Protein AF-A0A915N134-F1 (afdb_monomer_lite)

pLDDT: mean 78.85, std 20.65, range [25.58, 97.94]

Organism: Meloidogyne javanica (NCBI:txid6303)

Foldseek 3Di:
DPDPVVCVVVLLLQVVLLVVVVPPDDDDDDDDDDDDDDPPQDDDDDDPDPCACDVVVLLHFPDDQVVLLVQQLVQCVVQADPQLSVLSGLAQDLVVLVVSVVVCVVTPNDQQRVLSSLCSLQVQPQLLVSCVVVCLQPVVLVLHSVLSCSRRVPVNVCRGDDPSNVSSSSNVSSSSSSSSSPDDQWDQGLDDDLLLFALCNVVSVTDGCSSVSSSVSQVVLCVQVVDGQADDPDSVSSSVSRNCCVVVPTDDDVVRDPPCSRPND

Radius of gyration: 22.97 Å; chains: 1; bounding box: 64×31×63 Å

Secondary structure (DSSP, 8-state):
---TTSSHHHHHHHHHHHHHTTS----------------TTSPPP-S----TTSGGGTT--SS-HHHHHHHHHHHHHHHS-GGGGGG-S----HHHHHHHHHHHHTSS--HHHHHHHHHHHHTT---HHHHHHTTTT-GGGSSGGGGGGGG-TTTTT-----TGGGGGGGGHHHHHHHHHHT--S-B----S-GGG--HHHHTTS-B-THHHHHHHHHHHHHHHHSS-SS--SSHHHHHHHHHTHHHH-----TTTS-GGGG---

Structure (mmCIF, N/CA/C/O backbone):
data_AF-A0A915N134-F1
#
_entry.id   AF-A0A915N134-F1
#
loop_
_atom_site.group_PDB
_atom_site.id
_atom_site.type_symbol
_atom_site.label_atom_id
_atom_site.label_alt_id
_atom_site.label_comp_id
_atom_site.label_asym_id
_atom_site.label_entity_id
_atom_site.label_seq_id
_atom_site.pdbx_PDB_ins_code
_atom_site.Cartn_x
_atom_site.Cartn_y
_atom_site.Cartn_z
_atom_site.occupancy
_atom_site.B_iso_or_equiv
_atom_site.auth_seq_id
_atom_site.auth_comp_id
_atom_site.auth_asym_id
_atom_site.auth_atom_id
_atom_site.pdbx_PDB_model_num
ATOM 1 N N . MET A 1 1 ? -42.109 3.839 1.211 1.00 31.83 1 MET A N 1
ATOM 2 C CA . MET A 1 1 ? -41.781 2.445 1.575 1.00 31.83 1 MET A CA 1
ATOM 3 C C . MET A 1 1 ? -40.519 2.050 0.824 1.00 31.83 1 MET A C 1
ATOM 5 O O . MET A 1 1 ? -40.608 1.601 -0.307 1.00 31.83 1 MET A O 1
ATOM 9 N N . PHE A 1 2 ? -39.348 2.312 1.405 1.00 25.58 2 PHE A N 1
ATOM 10 C CA . PHE A 1 2 ? -38.096 1.733 0.918 1.00 25.58 2 PHE A CA 1
ATOM 11 C C . PHE A 1 2 ? -37.904 0.394 1.636 1.00 25.58 2 PHE A C 1
ATOM 13 O O . PHE A 1 2 ? -38.061 0.312 2.852 1.00 25.58 2 PHE A O 1
ATOM 20 N N . ASN A 1 3 ? -37.673 -0.653 0.849 1.00 27.19 3 ASN A N 1
ATOM 21 C CA . ASN A 1 3 ? -37.666 -2.054 1.254 1.00 27.19 3 ASN A CA 1
ATOM 22 C C . ASN A 1 3 ? -36.728 -2.345 2.437 1.00 27.19 3 ASN A C 1
ATOM 24 O O . ASN A 1 3 ? -35.509 -2.270 2.321 1.00 27.19 3 ASN A O 1
ATOM 28 N N . THR A 1 4 ? -37.316 -2.812 3.537 1.00 36.91 4 THR A N 1
ATOM 29 C CA . THR A 1 4 ? -36.675 -3.290 4.777 1.00 36.91 4 THR A CA 1
ATOM 30 C C . THR A 1 4 ? -35.937 -4.635 4.607 1.00 36.91 4 THR A C 1
ATOM 32 O O . THR A 1 4 ? -35.447 -5.210 5.572 1.00 36.91 4 THR A O 1
ATOM 35 N N . ILE A 1 5 ? -35.844 -5.158 3.382 1.00 33.31 5 ILE A N 1
ATOM 36 C CA . ILE A 1 5 ? -35.381 -6.527 3.098 1.00 33.31 5 ILE A CA 1
ATOM 37 C C . ILE A 1 5 ? -33.849 -6.606 2.931 1.00 33.31 5 ILE A C 1
ATOM 39 O O . ILE A 1 5 ? -33.272 -7.673 3.104 1.00 33.31 5 ILE A O 1
ATOM 43 N N . ILE A 1 6 ? -33.157 -5.483 2.692 1.00 35.38 6 ILE A N 1
ATOM 44 C CA . ILE A 1 6 ? -31.694 -5.469 2.461 1.00 35.38 6 ILE A CA 1
ATOM 45 C C . ILE A 1 6 ? -30.884 -5.245 3.762 1.00 35.38 6 ILE A C 1
ATOM 47 O O . ILE A 1 6 ? -29.697 -5.546 3.815 1.00 35.38 6 ILE A O 1
ATOM 51 N N . LEU A 1 7 ? -31.518 -4.797 4.855 1.00 38.41 7 LEU A N 1
ATOM 52 C CA . LEU A 1 7 ? -30.844 -4.511 6.137 1.00 38.41 7 LEU A CA 1
ATOM 53 C C . LEU A 1 7 ? -30.683 -5.730 7.062 1.00 38.41 7 LEU A C 1
ATOM 55 O O . LEU A 1 7 ? -29.772 -5.759 7.884 1.00 38.41 7 LEU A O 1
ATOM 59 N N . LEU A 1 8 ? -31.525 -6.755 6.921 1.00 34.16 8 LEU A N 1
ATOM 60 C CA . LEU A 1 8 ? -31.463 -7.981 7.729 1.00 34.16 8 LEU A CA 1
ATOM 61 C C . LEU A 1 8 ? -30.141 -8.772 7.597 1.00 34.16 8 LEU A C 1
ATOM 63 O O . LEU A 1 8 ? -29.626 -9.197 8.630 1.00 34.16 8 LEU A O 1
ATOM 67 N N . PRO A 1 9 ? -29.534 -8.942 6.403 1.00 35.84 9 PRO A N 1
ATOM 68 C CA . PRO A 1 9 ? -28.234 -9.612 6.304 1.00 35.84 9 PRO A CA 1
ATOM 69 C C . PRO A 1 9 ? -27.056 -8.761 6.814 1.00 35.84 9 PRO A C 1
ATOM 71 O O . PRO A 1 9 ? -26.042 -9.329 7.205 1.00 35.84 9 PRO A O 1
ATOM 74 N N . LEU A 1 10 ? -27.181 -7.428 6.867 1.00 39.75 10 LEU A N 1
ATOM 75 C CA . LEU A 1 10 ? -26.127 -6.529 7.366 1.00 39.75 10 LEU A CA 1
ATOM 76 C C . LEU A 1 10 ? -26.107 -6.442 8.901 1.00 39.75 10 LEU A C 1
ATOM 78 O O . LEU A 1 10 ? -25.040 -6.351 9.500 1.00 39.75 10 LEU A O 1
ATOM 82 N N . ILE A 1 11 ? -27.272 -6.552 9.548 1.00 43.91 11 ILE A N 1
ATOM 83 C CA . ILE A 1 11 ? -27.388 -6.599 11.017 1.00 43.91 11 ILE A CA 1
ATOM 84 C C . ILE A 1 11 ? -26.813 -7.914 11.577 1.00 43.91 11 ILE A C 1
ATOM 86 O O . ILE A 1 11 ? -26.199 -7.904 12.642 1.00 43.91 11 ILE A O 1
ATOM 90 N N . ASN A 1 12 ? -26.927 -9.028 10.842 1.00 38.75 12 ASN A N 1
ATOM 91 C CA . ASN A 1 12 ? -26.313 -10.307 11.228 1.00 38.75 12 ASN A CA 1
ATOM 92 C C . ASN A 1 12 ? -24.773 -10.259 11.268 1.00 38.75 12 ASN A C 1
ATOM 94 O O . ASN A 1 12 ? -24.164 -11.062 11.967 1.00 38.75 12 ASN A O 1
ATOM 98 N N . PHE A 1 13 ? -24.137 -9.315 10.566 1.00 42.88 13 PHE A N 1
ATOM 99 C CA . PHE A 1 13 ? -22.677 -9.169 10.533 1.00 42.88 13 PHE A CA 1
ATOM 100 C C . PHE A 1 13 ? -22.113 -8.396 11.743 1.00 42.88 13 PHE A C 1
ATOM 102 O O . PHE A 1 13 ? -20.929 -8.509 12.052 1.00 42.88 13 PHE A O 1
ATOM 109 N N . PHE A 1 14 ? -22.961 -7.638 12.451 1.00 45.03 14 PHE A N 1
ATOM 110 C CA . PHE A 1 14 ? -22.559 -6.693 13.499 1.00 45.03 14 PHE A CA 1
ATOM 111 C C . PHE A 1 14 ? -22.018 -7.357 14.779 1.00 45.03 14 PHE A C 1
ATOM 113 O O . PHE A 1 14 ? -21.094 -6.837 15.394 1.00 45.03 14 PHE A O 1
ATOM 120 N N . VAL A 1 15 ? -22.561 -8.510 15.178 1.00 46.84 15 VAL A N 1
ATOM 121 C CA . VAL A 1 15 ? -22.233 -9.150 16.472 1.00 46.84 15 VAL A CA 1
ATOM 122 C C . VAL A 1 15 ? -21.198 -10.273 16.330 1.00 46.84 15 VAL A C 1
ATOM 124 O O . VAL A 1 15 ? -20.468 -10.571 17.277 1.00 46.84 15 VAL A O 1
ATOM 127 N N . ILE A 1 16 ? -21.079 -10.862 15.134 1.00 43.78 16 ILE A N 1
ATOM 128 C CA . ILE A 1 16 ? -20.129 -11.949 14.862 1.00 43.78 16 ILE A CA 1
ATOM 129 C C . ILE A 1 16 ? -18.691 -11.455 15.066 1.00 43.78 16 ILE A C 1
ATOM 131 O O . ILE A 1 16 ? -17.922 -12.111 15.759 1.00 43.78 16 ILE A O 1
ATOM 135 N N . PHE A 1 17 ? -18.332 -10.268 14.566 1.00 41.12 17 PHE A N 1
ATOM 136 C CA . PHE A 1 17 ? -16.950 -9.777 14.643 1.00 41.12 17 PHE A CA 1
ATOM 137 C C . PHE A 1 17 ? -16.553 -9.191 15.999 1.00 41.12 17 PHE A C 1
ATOM 139 O O . PHE A 1 17 ? -15.406 -9.364 16.408 1.00 41.12 17 PHE A O 1
ATOM 146 N N . THR A 1 18 ? -17.488 -8.595 16.751 1.00 41.91 18 THR A N 1
ATOM 147 C CA . THR A 1 18 ? -17.193 -8.187 18.133 1.00 41.91 18 THR A CA 1
ATOM 148 C C . THR A 1 18 ? -16.889 -9.389 19.021 1.00 41.91 18 THR A C 1
ATOM 150 O O . THR A 1 18 ? -16.143 -9.240 19.974 1.00 41.91 18 THR A O 1
ATOM 153 N N . HIS A 1 19 ? -17.411 -10.584 18.713 1.00 40.41 19 HIS A N 1
ATOM 154 C CA . HIS A 1 19 ? -17.034 -11.819 19.408 1.00 40.41 19 HIS A CA 1
ATOM 155 C C . HIS A 1 19 ? -15.834 -12.549 18.776 1.00 40.41 19 HIS A C 1
ATOM 157 O O . HIS A 1 19 ? -15.079 -13.181 19.513 1.00 40.41 19 HIS A O 1
ATOM 163 N N . PHE A 1 20 ? -15.615 -12.451 17.459 1.00 36.00 20 PHE A N 1
ATOM 164 C CA . PHE A 1 20 ? -14.523 -13.156 16.771 1.00 36.00 20 PHE A CA 1
ATOM 165 C C . PHE A 1 20 ? -13.135 -12.565 17.074 1.00 36.00 20 PHE A C 1
ATOM 167 O O . PHE A 1 20 ? -12.210 -13.332 17.319 1.00 36.00 20 PHE A O 1
ATOM 174 N N . SER A 1 21 ? -12.989 -11.235 17.195 1.00 32.66 21 SER A N 1
ATOM 175 C CA . SER A 1 21 ? -11.730 -10.617 17.677 1.00 32.66 21 SER A CA 1
ATOM 176 C C . SER A 1 21 ? -11.413 -10.938 19.150 1.00 32.66 21 SER A C 1
ATOM 178 O O . SER A 1 21 ? -10.319 -10.651 19.624 1.00 32.66 21 SER A O 1
ATOM 180 N N . ILE A 1 22 ? -12.357 -11.522 19.898 1.00 42.06 22 ILE A N 1
ATOM 181 C CA . ILE A 1 22 ? -12.215 -11.829 21.331 1.00 42.06 22 ILE A CA 1
ATOM 182 C C . ILE A 1 22 ? -11.795 -13.299 21.571 1.00 42.06 22 ILE A C 1
ATOM 184 O O . ILE A 1 22 ? -11.464 -13.662 22.699 1.00 42.06 22 ILE A O 1
ATOM 188 N N . ALA A 1 23 ? -11.805 -14.159 20.544 1.00 30.31 23 ALA A N 1
ATOM 189 C CA . ALA A 1 23 ? -11.659 -15.611 20.707 1.00 30.31 23 ALA A CA 1
ATOM 190 C C . ALA A 1 23 ? -10.214 -16.158 20.658 1.00 30.31 23 ALA A C 1
ATOM 192 O O . ALA A 1 23 ? -10.015 -17.310 21.031 1.00 30.31 23 ALA A O 1
ATOM 193 N N . GLU A 1 24 ? -9.206 -15.368 20.278 1.00 33.03 24 GLU A N 1
ATOM 194 C CA . GLU A 1 24 ? -7.789 -15.770 20.364 1.00 33.03 24 GLU A CA 1
ATOM 195 C C . GLU A 1 24 ? -7.085 -14.968 21.457 1.00 33.03 24 GLU A C 1
ATOM 197 O O . GLU A 1 24 ? -6.392 -13.981 21.215 1.00 33.03 24 GLU A O 1
ATOM 202 N N . GLN A 1 25 ? -7.318 -15.379 22.701 1.00 35.66 25 GLN A N 1
ATOM 203 C CA . GLN A 1 25 ? -6.700 -14.782 23.874 1.00 35.66 25 GLN A CA 1
ATOM 204 C C . GLN A 1 25 ? -6.066 -15.886 24.720 1.00 35.66 25 GLN A C 1
ATOM 206 O O . GLN A 1 25 ? -6.604 -16.262 25.754 1.00 35.66 25 GLN A O 1
ATOM 211 N N . ASP A 1 26 ? -4.927 -16.400 24.247 1.00 31.81 26 ASP A N 1
ATOM 212 C CA . ASP A 1 26 ? -3.959 -17.070 25.115 1.00 31.81 26 ASP A CA 1
ATOM 213 C C . ASP A 1 26 ? -3.077 -16.007 25.794 1.00 31.81 26 ASP A C 1
ATOM 215 O O . ASP A 1 26 ? -2.638 -15.022 25.192 1.00 31.81 26 ASP A O 1
ATOM 219 N N . ASP A 1 27 ? -2.908 -16.199 27.098 1.00 33.44 27 ASP A N 1
ATOM 220 C CA . ASP A 1 27 ? -2.418 -15.271 28.115 1.00 33.44 27 ASP A CA 1
ATOM 221 C C . ASP A 1 27 ? -1.045 -14.640 27.855 1.00 33.44 27 ASP A C 1
ATOM 223 O O . ASP A 1 27 ? -0.043 -15.349 27.813 1.00 33.44 27 ASP A O 1
ATOM 227 N N . ILE A 1 28 ? -0.961 -13.300 27.895 1.00 32.38 28 ILE A N 1
ATOM 228 C CA . ILE A 1 28 ? 0.232 -12.579 28.381 1.00 32.38 28 ILE A CA 1
ATOM 229 C C . ILE A 1 28 ? -0.208 -11.287 29.100 1.00 32.38 28 ILE A C 1
ATOM 231 O O . ILE A 1 28 ? -0.679 -10.337 28.474 1.00 32.38 28 ILE A O 1
ATOM 235 N N . GLN A 1 29 ? -0.041 -11.237 30.426 1.00 36.34 29 GLN A N 1
ATOM 236 C CA . GLN A 1 29 ? -0.177 -10.013 31.230 1.00 36.34 29 GLN A CA 1
ATOM 237 C C . GLN A 1 29 ? 1.078 -9.130 31.149 1.00 36.34 29 GLN A C 1
ATOM 239 O O . GLN A 1 29 ? 2.190 -9.666 31.153 1.00 36.34 29 GLN A O 1
ATOM 244 N N . PRO A 1 30 ? 0.935 -7.791 31.233 1.00 37.97 30 PRO A N 1
ATOM 245 C CA . PRO A 1 30 ? 2.008 -6.991 31.813 1.00 37.97 30 PRO A CA 1
ATOM 246 C C . PRO A 1 30 ? 1.572 -5.978 32.885 1.00 37.97 30 PRO A C 1
ATOM 248 O O . PRO A 1 30 ? 0.450 -5.485 32.938 1.00 37.97 30 PRO A O 1
ATOM 251 N N . ASN A 1 31 ? 2.559 -5.712 33.742 1.00 31.88 31 ASN A N 1
ATOM 252 C CA . ASN A 1 31 ? 2.557 -4.978 35.002 1.00 31.88 31 ASN A CA 1
ATOM 253 C C . ASN A 1 31 ? 2.196 -3.484 34.923 1.00 31.88 31 ASN A C 1
ATOM 255 O O . ASN A 1 31 ? 2.539 -2.779 33.977 1.00 31.88 31 ASN A O 1
ATOM 259 N N . ASN A 1 32 ? 1.633 -3.006 36.036 1.00 35.72 32 ASN A N 1
ATOM 260 C CA . ASN A 1 32 ? 1.320 -1.611 36.347 1.00 35.72 32 ASN A CA 1
ATOM 261 C C . ASN A 1 32 ? 2.581 -0.743 36.552 1.00 35.72 32 ASN A C 1
ATOM 263 O O . ASN A 1 32 ? 3.449 -1.078 37.359 1.00 35.72 32 ASN A O 1
ATOM 267 N N . GLY A 1 33 ? 2.629 0.424 35.900 1.00 32.94 33 GLY A N 1
ATOM 268 C CA . GLY A 1 33 ? 3.590 1.507 36.152 1.00 32.94 33 GLY A CA 1
ATOM 269 C C . GLY A 1 33 ? 3.006 2.870 35.735 1.00 32.94 33 GLY A C 1
ATOM 270 O O . GLY A 1 33 ? 2.186 2.907 34.818 1.00 32.94 33 GLY A O 1
ATOM 271 N N . PRO A 1 34 ? 3.351 3.985 36.412 1.00 33.22 34 PRO A N 1
ATOM 272 C CA . PRO A 1 34 ? 2.538 5.200 36.405 1.00 33.22 34 PRO A CA 1
ATOM 273 C C . PRO A 1 34 ? 2.700 6.042 35.132 1.00 33.22 34 PRO A C 1
ATOM 275 O O . PRO A 1 34 ? 3.797 6.249 34.614 1.00 33.22 34 PRO A O 1
ATOM 278 N N . SER A 1 35 ? 1.567 6.564 34.669 1.00 39.16 35 SER A N 1
ATOM 279 C CA . SER A 1 35 ? 1.368 7.376 33.470 1.00 39.16 35 SER A CA 1
ATOM 280 C C . SER A 1 35 ? 1.905 8.805 33.621 1.00 39.16 35 SER A C 1
ATOM 282 O O . SER A 1 35 ? 1.430 9.562 34.468 1.00 39.16 35 SER A O 1
ATOM 284 N N . SER A 1 36 ? 2.834 9.208 32.745 1.00 34.44 36 SER A N 1
ATOM 285 C CA . SER A 1 36 ? 3.184 10.619 32.532 1.00 34.44 36 SER A CA 1
ATOM 286 C C . SER A 1 36 ? 2.715 11.084 31.151 1.00 34.44 36 SER A C 1
ATOM 288 O O . SER A 1 36 ? 2.936 10.422 30.139 1.00 34.44 36 SER A O 1
ATOM 290 N N . LEU A 1 37 ? 2.019 12.219 31.147 1.00 47.44 37 LEU A N 1
ATOM 291 C CA . LEU A 1 37 ? 1.280 12.812 30.039 1.00 47.44 37 LEU A CA 1
ATOM 292 C C . LEU A 1 37 ? 2.226 13.477 29.017 1.00 47.44 37 LEU A C 1
ATOM 294 O O . LEU A 1 37 ? 2.410 14.693 29.063 1.00 47.44 37 LEU A O 1
ATOM 298 N N . ARG A 1 38 ? 2.857 12.709 28.115 1.00 40.16 38 ARG A N 1
ATOM 299 C CA . ARG A 1 38 ? 3.546 13.237 26.915 1.00 40.16 38 ARG A CA 1
ATOM 300 C C . ARG A 1 38 ? 3.401 12.273 25.727 1.00 40.16 38 ARG A C 1
ATOM 302 O O . ARG A 1 38 ? 3.705 11.095 25.847 1.00 40.16 38 ARG A O 1
ATOM 309 N N . ASP A 1 39 ? 2.944 12.822 24.599 1.00 40.56 39 ASP A N 1
ATOM 310 C CA . ASP A 1 39 ? 2.830 12.226 23.256 1.00 40.56 39 ASP A CA 1
ATOM 311 C C . ASP A 1 39 ? 1.899 11.010 23.062 1.00 40.56 39 ASP A C 1
ATOM 313 O O . ASP A 1 39 ? 2.322 9.934 22.655 1.00 40.56 39 ASP A O 1
ATOM 317 N N . LEU A 1 40 ? 0.580 11.231 23.151 1.00 49.22 40 LEU A N 1
ATOM 318 C CA . LEU A 1 40 ? -0.460 10.306 22.647 1.00 49.22 40 LEU A CA 1
ATOM 319 C C . LEU A 1 40 ? -0.354 9.984 21.137 1.00 49.22 40 LEU A C 1
ATOM 321 O O . LEU A 1 40 ? -1.022 9.077 20.652 1.00 49.22 40 LEU A O 1
ATOM 325 N N . ARG A 1 41 ? 0.490 10.705 20.382 1.00 50.12 41 ARG A N 1
ATOM 326 C CA . ARG A 1 41 ? 0.790 10.420 18.966 1.00 50.12 41 ARG A CA 1
ATOM 327 C C . ARG A 1 41 ? 1.936 9.429 18.755 1.00 50.12 41 ARG A C 1
ATOM 329 O O . ARG A 1 41 ? 2.160 9.020 17.618 1.00 50.12 41 ARG A O 1
ATOM 336 N N . ARG A 1 42 ? 2.674 9.049 19.800 1.00 50.94 42 ARG A N 1
ATOM 337 C CA . ARG A 1 42 ? 3.777 8.090 19.695 1.00 50.94 42 ARG A CA 1
ATOM 338 C C . ARG A 1 42 ? 3.471 6.892 20.584 1.00 50.94 42 ARG A C 1
ATOM 340 O O . ARG A 1 42 ? 3.305 7.031 21.790 1.00 50.94 42 ARG A O 1
ATOM 347 N N . ALA A 1 43 ? 3.390 5.710 19.977 1.00 44.16 43 ALA A N 1
ATOM 348 C CA . ALA A 1 43 ? 3.301 4.465 20.728 1.00 44.16 43 ALA A CA 1
ATOM 349 C C . ALA A 1 43 ? 4.492 4.377 21.719 1.00 44.16 43 ALA A C 1
ATOM 351 O O . ALA A 1 43 ? 5.635 4.586 21.304 1.00 44.16 43 ALA A O 1
ATOM 352 N N . PRO A 1 44 ? 4.267 4.127 23.024 1.00 48.09 44 PRO A N 1
ATOM 353 C CA . PRO A 1 44 ? 5.335 3.892 23.985 1.00 48.09 44 PRO A CA 1
ATOM 354 C C . PRO A 1 44 ? 5.985 2.523 23.752 1.00 48.09 44 PRO A C 1
ATOM 356 O O . PRO A 1 44 ? 5.353 1.563 23.315 1.00 48.09 44 PRO A O 1
ATOM 359 N N . GLN A 1 45 ? 7.283 2.460 24.044 1.00 61.72 45 GLN A N 1
ATOM 360 C CA . GLN A 1 45 ? 8.185 1.368 23.686 1.00 61.72 45 GLN A CA 1
ATOM 361 C C . GLN A 1 45 ? 8.081 0.156 24.633 1.00 61.72 45 GLN A C 1
ATOM 363 O O . GLN A 1 45 ? 8.455 0.278 25.799 1.00 61.72 45 GLN A O 1
ATOM 368 N N . ARG A 1 46 ? 7.671 -1.015 24.110 1.00 56.38 46 ARG A N 1
ATOM 369 C CA . ARG A 1 46 ? 8.372 -2.331 24.181 1.00 56.38 46 ARG A CA 1
ATOM 370 C C . ARG A 1 46 ? 7.446 -3.514 23.843 1.00 56.38 46 ARG A C 1
ATOM 372 O O . ARG A 1 46 ? 6.773 -4.052 24.708 1.00 56.38 46 ARG A O 1
ATOM 379 N N . THR A 1 47 ? 7.528 -3.961 22.600 1.00 47.38 47 THR A N 1
ATOM 380 C CA . THR A 1 47 ? 8.180 -5.198 22.115 1.00 47.38 47 THR A CA 1
ATOM 381 C C . THR A 1 47 ? 8.829 -4.755 20.804 1.00 47.38 47 THR A C 1
ATOM 383 O O . THR A 1 47 ? 8.239 -3.893 20.158 1.00 47.38 47 THR A O 1
ATOM 386 N N . GLU A 1 48 ? 10.051 -5.180 20.459 1.00 61.22 48 GLU A N 1
ATOM 387 C CA . GLU A 1 48 ? 10.729 -4.680 19.246 1.00 61.22 48 GLU A CA 1
ATOM 388 C C . GLU A 1 48 ? 9.751 -4.668 18.062 1.00 61.22 48 GLU A C 1
ATOM 390 O O . GLU A 1 48 ? 9.254 -5.723 17.669 1.00 61.22 48 GLU A O 1
ATOM 395 N N . GLU A 1 49 ? 9.416 -3.477 17.544 1.00 59.47 49 GLU A N 1
ATOM 396 C CA . GLU A 1 49 ? 8.616 -3.395 16.326 1.00 59.47 49 GLU A CA 1
ATOM 397 C C . GLU A 1 49 ? 9.333 -4.230 15.265 1.00 59.47 49 GLU A C 1
ATOM 399 O O . GLU A 1 49 ? 10.567 -4.166 15.177 1.00 59.47 49 GLU A O 1
ATOM 404 N N . PRO A 1 50 ? 8.606 -5.032 14.471 1.00 63.50 50 PRO A N 1
ATOM 405 C CA . PRO A 1 50 ? 9.245 -5.837 13.452 1.00 63.50 50 PRO A CA 1
ATOM 406 C C . PRO A 1 50 ? 10.012 -4.899 12.509 1.00 63.50 50 PRO A C 1
ATOM 408 O O . PRO A 1 50 ? 9.419 -4.086 11.794 1.00 63.50 50 PRO A O 1
ATOM 411 N N . LYS A 1 51 ? 11.349 -5.007 12.550 1.00 81.38 51 LYS A N 1
ATOM 412 C CA . LYS A 1 51 ? 12.312 -4.178 11.797 1.00 81.38 51 LYS A CA 1
ATOM 413 C C . LYS A 1 51 ? 12.304 -4.487 10.292 1.00 81.38 51 LYS A C 1
ATOM 415 O O . LYS A 1 51 ? 13.090 -3.946 9.528 1.00 81.38 51 LYS A O 1
ATOM 420 N N . CYS A 1 52 ? 11.438 -5.395 9.850 1.00 88.44 52 CYS A N 1
ATOM 421 C CA . CYS A 1 52 ? 11.201 -5.656 8.439 1.00 88.44 52 CYS A CA 1
ATOM 422 C C . CYS A 1 52 ? 10.608 -4.410 7.758 1.00 88.44 52 CYS A C 1
ATOM 424 O O . CYS A 1 52 ? 9.909 -3.594 8.371 1.00 88.44 52 CYS A O 1
ATOM 426 N N . GLY A 1 53 ? 10.899 -4.246 6.471 1.00 89.69 53 GLY A N 1
ATOM 427 C CA . GLY A 1 53 ? 10.464 -3.091 5.693 1.00 89.69 53 GLY A CA 1
ATOM 428 C C . GLY A 1 53 ? 11.123 -1.768 6.097 1.00 89.69 53 GLY A C 1
ATOM 429 O O . GLY A 1 53 ? 10.655 -0.721 5.659 1.00 89.69 53 GLY A O 1
ATOM 430 N N . THR A 1 54 ? 12.186 -1.789 6.912 1.00 91.75 54 THR A N 1
ATOM 431 C CA . THR A 1 54 ? 12.971 -0.600 7.285 1.00 91.75 54 THR A CA 1
ATOM 432 C C . THR A 1 54 ? 14.417 -0.714 6.802 1.00 91.75 54 THR A C 1
ATOM 434 O O . THR A 1 54 ? 14.898 -1.808 6.498 1.00 91.75 54 THR A O 1
ATOM 437 N N . ALA A 1 55 ? 15.128 0.417 6.758 1.00 93.38 55 ALA A N 1
ATOM 438 C CA . ALA A 1 55 ? 16.536 0.471 6.365 1.00 93.38 55 ALA A CA 1
ATOM 439 C C . ALA A 1 55 ? 17.441 -0.443 7.218 1.00 93.38 55 ALA A C 1
ATOM 441 O O . ALA A 1 55 ? 18.386 -1.024 6.686 1.00 93.38 55 ALA A O 1
ATOM 442 N N . ASP A 1 56 ? 17.115 -0.640 8.502 1.00 91.56 56 ASP A N 1
ATOM 443 C CA . ASP A 1 56 ? 17.905 -1.451 9.443 1.00 91.56 56 ASP A CA 1
ATOM 444 C C . ASP A 1 56 ? 18.056 -2.912 8.994 1.00 91.56 56 ASP A C 1
ATOM 446 O O . ASP A 1 56 ? 19.092 -3.530 9.233 1.00 91.56 56 ASP A O 1
ATOM 450 N N . LEU A 1 57 ? 17.035 -3.463 8.328 1.00 91.38 57 LEU A N 1
ATOM 451 C CA . LEU A 1 57 ? 17.057 -4.808 7.742 1.00 91.38 57 LEU A CA 1
ATOM 452 C C . LEU A 1 57 ? 17.053 -4.765 6.213 1.00 91.38 57 LEU A C 1
ATOM 454 O O . LEU A 1 57 ? 16.495 -5.652 5.566 1.00 91.38 57 LEU A O 1
ATOM 458 N N . SER A 1 58 ? 17.631 -3.714 5.625 1.00 93.44 58 SER A N 1
ATOM 459 C CA . SER A 1 58 ? 17.714 -3.549 4.166 1.00 93.44 58 SER A CA 1
ATOM 460 C C . SER A 1 58 ? 16.354 -3.708 3.475 1.00 93.44 58 SER A C 1
ATOM 462 O O . SER A 1 58 ? 16.250 -4.266 2.382 1.00 93.44 58 SER A O 1
ATOM 464 N N . TYR A 1 59 ? 15.294 -3.245 4.139 1.00 95.44 59 TYR A N 1
ATOM 465 C CA . TYR A 1 59 ? 13.908 -3.338 3.695 1.00 95.44 59 TYR A CA 1
ATOM 466 C C . TYR A 1 59 ? 13.405 -4.771 3.474 1.00 95.44 59 TYR A C 1
ATOM 468 O O . TYR A 1 59 ? 12.497 -4.978 2.674 1.00 95.44 59 TYR A O 1
ATOM 476 N N . GLN A 1 60 ? 13.937 -5.775 4.175 1.00 94.44 60 GLN A N 1
ATOM 477 C CA . GLN A 1 60 ? 13.446 -7.152 4.065 1.00 94.44 60 GLN A CA 1
ATOM 478 C C . GLN A 1 60 ? 11.913 -7.213 4.264 1.00 94.44 60 GLN A C 1
ATOM 480 O O . GLN A 1 60 ? 11.432 -6.677 5.265 1.00 94.44 60 GLN A O 1
ATOM 485 N N . PRO A 1 61 ? 11.131 -7.843 3.362 1.00 93.06 61 PRO A N 1
ATOM 486 C CA . PRO A 1 61 ? 9.674 -7.897 3.485 1.00 93.06 61 PRO A CA 1
ATOM 487 C C . PRO A 1 61 ? 9.172 -8.541 4.777 1.00 93.06 61 PRO A C 1
ATOM 489 O O . PRO A 1 61 ? 9.738 -9.521 5.259 1.00 93.06 61 PRO A O 1
ATOM 492 N N . CYS A 1 62 ? 8.078 -7.996 5.316 1.00 87.81 62 CYS A N 1
ATOM 493 C CA . CYS A 1 62 ? 7.453 -8.476 6.552 1.00 87.81 62 CYS A CA 1
ATOM 494 C C . CYS A 1 62 ? 6.539 -9.693 6.364 1.00 87.81 62 CYS A C 1
ATOM 496 O O . CYS A 1 62 ? 6.147 -10.315 7.346 1.00 87.81 62 CYS A O 1
ATOM 498 N N . THR A 1 63 ? 6.158 -10.008 5.126 1.00 90.12 63 THR A N 1
ATOM 499 C CA . THR A 1 63 ? 5.275 -11.130 4.787 1.00 90.12 63 THR A CA 1
ATOM 500 C C . THR A 1 63 ? 5.891 -11.973 3.671 1.00 90.12 63 THR A C 1
ATOM 502 O O . THR A 1 63 ? 6.868 -11.588 3.024 1.00 90.12 63 THR A O 1
ATOM 505 N N . SER A 1 64 ? 5.331 -13.159 3.451 1.00 92.56 64 SER A N 1
ATOM 506 C CA . SER A 1 64 ? 5.746 -14.030 2.357 1.00 92.56 64 SER A CA 1
ATOM 507 C C . SER A 1 64 ? 5.286 -13.484 1.001 1.00 92.56 64 SER A C 1
ATOM 509 O O . SER A 1 64 ? 4.171 -12.974 0.859 1.00 92.56 64 SER A O 1
ATOM 511 N N . LYS A 1 65 ? 6.095 -13.712 -0.044 1.00 94.25 65 LYS A N 1
ATOM 512 C CA . LYS A 1 65 ? 5.741 -13.375 -1.437 1.00 94.25 65 LYS A CA 1
ATOM 513 C C . LYS A 1 65 ? 4.398 -13.993 -1.856 1.00 94.25 65 LYS A C 1
ATOM 515 O O . LYS A 1 65 ? 3.652 -13.373 -2.603 1.00 94.25 65 LYS A O 1
ATOM 520 N N . THR A 1 66 ? 4.054 -15.179 -1.349 1.00 93.62 66 THR A N 1
ATOM 521 C CA . THR A 1 66 ? 2.770 -15.843 -1.628 1.00 93.62 66 THR A CA 1
ATOM 522 C C . THR A 1 66 ? 1.579 -15.045 -1.104 1.00 93.62 66 THR A C 1
ATOM 524 O O . THR A 1 66 ? 0.605 -14.864 -1.833 1.00 93.62 66 THR A O 1
ATOM 527 N N . VAL A 1 67 ? 1.639 -14.566 0.142 1.00 91.44 67 VAL A N 1
ATOM 528 C CA . VAL A 1 67 ? 0.561 -13.754 0.731 1.00 91.44 67 VAL A CA 1
ATOM 529 C C . VAL A 1 67 ? 0.488 -12.397 0.038 1.00 91.44 67 VAL A C 1
ATOM 531 O O . VAL A 1 67 ? -0.588 -11.996 -0.406 1.00 91.44 67 VAL A O 1
ATOM 534 N N . ALA A 1 68 ? 1.632 -11.735 -0.149 1.00 94.00 68 ALA A N 1
ATOM 535 C CA . ALA A 1 68 ? 1.692 -10.443 -0.821 1.00 94.00 68 ALA A CA 1
ATOM 536 C C . ALA A 1 68 ? 1.125 -10.508 -2.252 1.00 94.00 68 ALA A C 1
ATOM 538 O O . ALA A 1 68 ? 0.301 -9.675 -2.625 1.00 94.00 68 ALA A O 1
ATOM 539 N N . ASN A 1 69 ? 1.477 -11.534 -3.033 1.00 95.94 69 ASN A N 1
ATOM 540 C CA . ASN A 1 69 ? 0.951 -11.717 -4.389 1.00 95.94 69 ASN A CA 1
ATOM 541 C C . ASN A 1 69 ? -0.568 -11.930 -4.417 1.00 95.94 69 ASN A C 1
ATOM 543 O O . ASN A 1 69 ? -1.219 -11.446 -5.337 1.00 95.94 69 ASN A O 1
ATOM 547 N N . LYS A 1 70 ? -1.151 -12.616 -3.423 1.00 94.44 70 LYS A N 1
ATOM 548 C CA . LYS A 1 70 ? -2.614 -12.763 -3.333 1.00 94.44 70 LYS A CA 1
ATOM 549 C C . LYS A 1 70 ? -3.297 -11.411 -3.131 1.00 94.44 70 LYS A C 1
ATOM 551 O O . LYS A 1 70 ? -4.266 -11.117 -3.822 1.00 94.44 70 LYS A O 1
ATOM 556 N N . LEU A 1 71 ? -2.771 -10.583 -2.225 1.00 92.00 71 LEU A N 1
ATOM 557 C CA . LEU A 1 71 ? -3.292 -9.233 -1.972 1.00 92.00 71 LEU A CA 1
ATOM 558 C C . LEU A 1 71 ? -3.148 -8.329 -3.202 1.00 92.00 71 LEU A C 1
ATOM 560 O O . LEU A 1 71 ? -4.070 -7.596 -3.561 1.00 92.00 71 LEU A O 1
ATOM 564 N N . PHE A 1 72 ? -1.998 -8.408 -3.871 1.00 96.00 72 PHE A N 1
ATOM 565 C CA . PHE A 1 72 ? -1.739 -7.655 -5.090 1.00 96.00 72 PHE A CA 1
ATOM 566 C C . PHE A 1 72 ? -2.708 -8.065 -6.211 1.00 96.00 72 PHE A C 1
ATOM 568 O O . PHE A 1 72 ? -3.360 -7.203 -6.806 1.00 96.00 72 PHE A O 1
ATOM 575 N N . LEU A 1 73 ? -2.874 -9.368 -6.453 1.00 96.56 73 LEU A N 1
ATOM 576 C CA . LEU A 1 73 ? -3.788 -9.872 -7.475 1.00 96.56 73 LEU A CA 1
ATOM 577 C C . LEU A 1 73 ? -5.245 -9.487 -7.190 1.00 96.56 73 LEU A C 1
ATOM 579 O O . LEU A 1 73 ? -5.912 -9.016 -8.105 1.00 96.56 73 LEU A O 1
ATOM 583 N N . ALA A 1 74 ? -5.709 -9.586 -5.941 1.00 95.38 74 ALA A N 1
ATOM 584 C CA . ALA A 1 74 ? -7.072 -9.196 -5.571 1.00 95.38 74 ALA A CA 1
ATOM 585 C C . ALA A 1 74 ? -7.380 -7.726 -5.923 1.00 95.38 74 ALA A C 1
ATOM 587 O O . ALA A 1 74 ? -8.445 -7.415 -6.451 1.00 95.38 74 ALA A O 1
ATOM 588 N N . CYS A 1 75 ? -6.423 -6.814 -5.708 1.00 95.06 75 CYS A N 1
ATOM 589 C CA . CYS A 1 75 ? -6.559 -5.427 -6.163 1.00 95.06 75 CYS A CA 1
ATOM 590 C C . CYS A 1 75 ? -6.571 -5.328 -7.698 1.00 95.06 75 CYS A C 1
ATOM 592 O O . CYS A 1 75 ? -7.385 -4.610 -8.281 1.00 95.06 75 CYS A O 1
ATOM 594 N N . CYS A 1 76 ? -5.686 -6.060 -8.377 1.00 96.38 76 CYS A N 1
ATOM 595 C CA . CYS A 1 76 ? -5.628 -6.048 -9.835 1.00 96.38 76 CYS A CA 1
ATOM 596 C C . CYS A 1 76 ? -6.902 -6.571 -10.502 1.00 96.38 76 CYS A C 1
ATOM 598 O O . CYS A 1 76 ? -7.308 -6.027 -11.524 1.00 96.38 76 CYS A O 1
ATOM 600 N N . GLU A 1 77 ? -7.555 -7.582 -9.936 1.00 96.44 77 GLU A N 1
ATOM 601 C CA . GLU A 1 77 ? -8.837 -8.091 -10.435 1.00 96.44 77 GLU A CA 1
ATOM 602 C C . GLU A 1 77 ? -9.932 -7.016 -10.418 1.00 96.44 77 GLU A C 1
ATOM 604 O O . GLU A 1 77 ? -10.834 -7.042 -11.256 1.00 96.44 77 GLU A O 1
ATOM 609 N N . GLN A 1 78 ? -9.820 -6.033 -9.521 1.00 93.69 78 GLN A N 1
ATOM 610 C CA . GLN A 1 78 ? -10.767 -4.930 -9.406 1.00 93.69 78 GLN A CA 1
ATOM 611 C C . GLN A 1 78 ? -10.407 -3.717 -10.280 1.00 93.69 78 GLN A C 1
ATOM 613 O O . GLN A 1 78 ? -11.303 -3.078 -10.835 1.00 93.69 78 GLN A O 1
ATOM 618 N N . PHE A 1 79 ? -9.119 -3.375 -10.402 1.00 91.44 79 PHE A N 1
ATOM 619 C CA . PHE A 1 79 ? -8.684 -2.089 -10.976 1.00 91.44 79 PHE A CA 1
ATOM 620 C C . PHE A 1 79 ? -7.806 -2.193 -12.231 1.00 91.44 79 PHE A C 1
ATOM 622 O O . PHE A 1 79 ? -7.504 -1.172 -12.854 1.00 91.44 79 PHE A O 1
ATOM 629 N N . VAL A 1 80 ? -7.377 -3.396 -12.617 1.00 93.31 80 VAL A N 1
ATOM 630 C CA . VAL A 1 80 ? -6.431 -3.624 -13.718 1.00 93.31 80 VAL A CA 1
ATOM 631 C C . VAL A 1 80 ? -7.041 -4.568 -14.754 1.00 93.31 80 VAL A C 1
ATOM 633 O O . VAL A 1 80 ? -7.696 -5.552 -14.425 1.00 93.31 80 VAL A O 1
ATOM 636 N N . ALA A 1 81 ? -6.810 -4.274 -16.037 1.00 92.06 81 ALA A N 1
ATOM 637 C CA . ALA A 1 81 ? -7.305 -5.097 -17.137 1.00 92.06 81 ALA A CA 1
ATOM 638 C C . ALA A 1 81 ? -6.762 -6.546 -17.056 1.00 92.06 81 ALA A C 1
ATOM 640 O O . ALA A 1 81 ? -5.567 -6.713 -16.782 1.00 92.06 81 ALA A O 1
ATOM 641 N N . PRO A 1 82 ? -7.580 -7.583 -17.332 1.00 93.25 82 PRO A N 1
ATOM 642 C CA . PRO A 1 82 ? -7.180 -8.987 -17.184 1.00 93.25 82 PRO A CA 1
ATOM 643 C C . PRO A 1 82 ? -5.911 -9.377 -17.945 1.00 93.25 82 PRO A C 1
ATOM 645 O O . PRO A 1 82 ? -5.073 -10.128 -17.448 1.00 93.25 82 PRO A O 1
ATOM 648 N N . GLU A 1 83 ? -5.703 -8.813 -19.134 1.00 92.12 83 GLU A N 1
ATOM 649 C CA . GLU A 1 83 ? -4.503 -9.036 -19.943 1.00 92.12 83 GLU A CA 1
ATOM 650 C C . GLU A 1 83 ? -3.200 -8.550 -19.287 1.00 92.12 83 GLU A C 1
ATOM 652 O O . GLU A 1 83 ? -2.124 -8.911 -19.756 1.00 92.12 83 GLU A O 1
ATOM 657 N N . CYS A 1 84 ? -3.277 -7.749 -18.221 1.00 93.88 84 CYS A N 1
ATOM 658 C CA . CYS A 1 84 ? -2.138 -7.243 -17.456 1.00 93.88 84 CYS A CA 1
ATOM 659 C C . CYS A 1 84 ? -1.912 -7.979 -16.129 1.00 93.88 84 CYS A C 1
ATOM 661 O O . CYS A 1 84 ? -0.926 -7.689 -15.452 1.00 93.88 84 CYS A O 1
ATOM 663 N N . HIS A 1 85 ? -2.785 -8.913 -15.727 1.00 95.00 85 HIS A N 1
ATOM 664 C CA . HIS A 1 85 ? -2.710 -9.562 -14.406 1.00 95.00 85 HIS A CA 1
ATOM 665 C C . HIS A 1 85 ? -1.408 -10.339 -14.177 1.00 95.00 85 HIS A C 1
ATOM 667 O O . HIS A 1 85 ? -0.976 -10.492 -13.041 1.00 95.00 85 HIS A O 1
ATOM 673 N N . PHE A 1 86 ? -0.712 -10.741 -15.243 1.00 94.38 86 PHE A N 1
ATOM 674 C CA . PHE A 1 86 ? 0.614 -11.364 -15.151 1.00 94.38 86 PHE A CA 1
ATOM 675 C C . PHE A 1 86 ? 1.698 -10.445 -14.540 1.00 94.38 86 PHE A C 1
ATOM 677 O O . PHE A 1 86 ? 2.754 -10.931 -14.132 1.00 94.38 86 PHE A O 1
ATOM 684 N N . LEU A 1 87 ? 1.456 -9.129 -14.476 1.00 95.62 87 LEU A N 1
ATOM 685 C CA . LEU A 1 87 ? 2.314 -8.154 -13.792 1.00 95.62 87 LEU A CA 1
ATOM 686 C C . LEU A 1 87 ? 2.004 -8.020 -12.296 1.00 95.62 87 LEU A C 1
ATOM 688 O O . LEU A 1 87 ? 2.784 -7.397 -11.579 1.00 95.62 87 LEU A O 1
ATOM 692 N N . CYS A 1 88 ? 0.892 -8.583 -11.819 1.00 96.38 88 CYS A N 1
ATOM 693 C CA . CYS A 1 88 ? 0.412 -8.442 -10.443 1.00 96.38 88 CYS A CA 1
ATOM 694 C C . CYS A 1 88 ? 1.080 -9.446 -9.500 1.00 96.38 88 CYS A C 1
ATOM 696 O O . CYS A 1 88 ? 0.434 -10.217 -8.793 1.00 96.38 88 CYS A O 1
ATOM 698 N N . GLN A 1 89 ? 2.409 -9.443 -9.540 1.00 96.94 89 GLN A N 1
ATOM 699 C CA . GLN A 1 89 ? 3.281 -10.243 -8.698 1.00 96.94 89 GLN A CA 1
ATOM 700 C C . GLN A 1 89 ? 4.520 -9.432 -8.320 1.00 96.94 89 GLN A C 1
ATOM 702 O O . GLN A 1 89 ? 5.092 -8.715 -9.144 1.00 96.94 89 GLN A O 1
ATOM 707 N N . TYR A 1 90 ? 4.968 -9.584 -7.079 1.00 97.44 90 TYR A N 1
ATOM 708 C CA . TYR A 1 90 ? 6.194 -8.968 -6.590 1.00 97.44 90 TYR A CA 1
ATOM 709 C C . TYR A 1 90 ? 7.412 -9.733 -7.115 1.00 97.44 90 TYR A C 1
ATOM 711 O O . TYR A 1 90 ? 7.950 -10.622 -6.449 1.00 97.44 90 TYR A O 1
ATOM 719 N N . GLU A 1 91 ? 7.829 -9.428 -8.345 1.00 97.12 91 GLU A N 1
ATOM 720 C CA . GLU A 1 91 ? 9.046 -9.992 -8.927 1.00 97.12 91 GLU A CA 1
ATOM 721 C C . GLU A 1 91 ? 10.271 -9.150 -8.569 1.00 97.12 91 GLU A C 1
ATOM 723 O O . GLU A 1 91 ? 10.362 -7.991 -8.961 1.00 97.12 91 GLU A O 1
ATOM 728 N N . THR A 1 92 ? 11.197 -9.737 -7.812 1.00 95.75 92 THR A N 1
ATOM 729 C CA . THR A 1 92 ? 12.391 -9.071 -7.269 1.00 95.75 92 THR A CA 1
ATOM 730 C C . THR A 1 92 ? 13.666 -9.504 -7.990 1.00 95.75 92 THR A C 1
ATOM 732 O O . THR A 1 92 ? 14.705 -8.861 -7.831 1.00 95.75 92 THR A O 1
ATOM 735 N N . ASP A 1 93 ? 13.606 -10.565 -8.802 1.00 97.12 93 ASP A N 1
ATOM 736 C CA . ASP A 1 93 ? 14.693 -10.929 -9.704 1.00 97.12 93 ASP A CA 1
ATOM 737 C C . ASP A 1 93 ? 14.723 -9.986 -10.916 1.00 97.12 93 ASP A C 1
ATOM 739 O O . ASP A 1 93 ? 13.723 -9.785 -11.610 1.00 97.12 93 ASP A O 1
ATOM 743 N N . HIS A 1 94 ? 15.890 -9.404 -11.188 1.00 95.94 94 HIS A N 1
ATOM 744 C CA . HIS A 1 94 ? 16.050 -8.410 -12.248 1.00 95.94 94 HIS A CA 1
ATOM 745 C C . HIS A 1 94 ? 15.798 -8.994 -13.651 1.00 95.94 94 HIS A C 1
ATOM 747 O O . HIS A 1 94 ? 15.163 -8.346 -14.488 1.00 95.94 94 HIS A O 1
ATOM 753 N N . ALA A 1 95 ? 16.244 -10.226 -13.926 1.00 96.88 95 ALA A N 1
ATOM 754 C CA . ALA A 1 95 ? 16.072 -10.843 -15.242 1.00 96.88 95 ALA A CA 1
ATOM 755 C C . ALA A 1 95 ? 14.605 -11.225 -15.503 1.00 96.88 95 ALA A C 1
ATOM 757 O O . ALA A 1 95 ? 14.074 -10.963 -16.590 1.00 96.88 95 ALA A O 1
ATOM 758 N N . ALA A 1 96 ? 13.931 -11.788 -14.500 1.00 97.12 96 ALA A N 1
ATOM 759 C CA . ALA A 1 96 ? 12.515 -12.123 -14.553 1.00 97.12 96 ALA A CA 1
ATOM 760 C C . ALA A 1 96 ? 11.637 -10.866 -14.662 1.00 97.12 96 ALA A C 1
ATOM 762 O O . ALA A 1 96 ? 10.774 -10.804 -15.541 1.00 97.12 96 ALA A O 1
ATOM 763 N N . ALA A 1 97 ? 11.903 -9.831 -13.859 1.00 96.25 97 ALA A N 1
ATOM 764 C CA . ALA A 1 97 ? 11.190 -8.555 -13.929 1.00 96.25 97 ALA A CA 1
ATOM 765 C C . ALA A 1 97 ? 11.324 -7.901 -15.312 1.00 96.25 97 ALA A C 1
ATOM 767 O O . ALA A 1 97 ? 10.328 -7.488 -15.912 1.00 96.25 97 ALA A O 1
ATOM 768 N N . LYS A 1 98 ? 12.537 -7.886 -15.879 1.00 94.69 98 LYS A N 1
ATOM 769 C CA . LYS A 1 98 ? 12.773 -7.381 -17.238 1.00 94.69 98 LYS A CA 1
ATOM 770 C C . LYS A 1 98 ? 11.954 -8.145 -18.279 1.00 94.69 98 LYS A C 1
ATOM 772 O O . LYS A 1 98 ? 11.382 -7.526 -19.176 1.00 94.69 98 LYS A O 1
ATOM 777 N N . LYS A 1 99 ? 11.857 -9.474 -18.163 1.00 94.38 99 LYS A N 1
ATOM 778 C CA . LYS A 1 99 ? 11.032 -10.297 -19.061 1.00 94.38 99 LYS A CA 1
ATOM 779 C C . LYS A 1 99 ? 9.549 -9.918 -18.976 1.00 94.38 99 LYS A C 1
ATOM 781 O O . LYS A 1 99 ? 8.911 -9.786 -20.019 1.00 94.38 99 LYS A O 1
ATOM 786 N N . LEU A 1 100 ? 9.024 -9.693 -17.770 1.00 93.69 100 LEU A N 1
ATOM 787 C CA . LEU A 1 100 ? 7.637 -9.261 -17.556 1.00 93.69 100 LEU A CA 1
ATOM 788 C C . LEU A 1 100 ? 7.356 -7.896 -18.199 1.00 93.69 100 LEU A C 1
ATOM 790 O O . LEU A 1 100 ? 6.355 -7.733 -18.897 1.00 93.69 100 LEU A O 1
ATOM 794 N N . ILE A 1 101 ? 8.260 -6.930 -18.031 1.00 91.81 101 ILE A N 1
ATOM 795 C CA . ILE A 1 101 ? 8.109 -5.594 -18.627 1.00 91.81 101 ILE A CA 1
ATOM 796 C C . ILE A 1 101 ? 8.212 -5.644 -20.153 1.00 91.81 101 ILE A C 1
ATOM 798 O O . ILE A 1 101 ? 7.404 -5.035 -20.848 1.00 91.81 101 ILE A O 1
ATOM 802 N N . LEU A 1 102 ? 9.144 -6.414 -20.713 1.00 90.12 102 LEU A N 1
ATOM 803 C CA . LEU A 1 102 ? 9.223 -6.588 -22.167 1.00 90.12 102 LEU A CA 1
ATOM 804 C C . LEU A 1 102 ? 7.972 -7.274 -22.735 1.00 90.12 102 LEU A C 1
ATOM 806 O O . LEU A 1 102 ? 7.525 -6.936 -23.831 1.00 90.12 102 LEU A O 1
ATOM 810 N N . GLN A 1 103 ? 7.387 -8.218 -21.998 1.00 90.12 103 GLN A N 1
ATOM 811 C CA . GLN A 1 103 ? 6.119 -8.836 -22.374 1.00 90.12 103 GLN A CA 1
ATOM 812 C C . GLN A 1 103 ? 4.970 -7.819 -22.353 1.00 90.12 103 GLN A C 1
ATOM 814 O O . GLN A 1 103 ? 4.151 -7.832 -23.271 1.00 90.12 103 GLN A O 1
ATOM 819 N N . SER A 1 104 ? 4.919 -6.916 -21.367 1.00 87.75 104 SER A N 1
ATOM 820 C CA . SER A 1 104 ? 3.860 -5.902 -21.288 1.00 87.75 104 SER A CA 1
ATOM 821 C C . SER A 1 104 ? 3.884 -4.952 -22.483 1.00 87.75 104 SER A C 1
ATOM 823 O O . SER A 1 104 ? 2.837 -4.742 -23.095 1.00 87.75 104 SER A O 1
ATOM 825 N N . LEU A 1 105 ? 5.075 -4.507 -22.900 1.00 82.50 105 LEU A N 1
ATOM 826 C CA . LEU A 1 105 ? 5.273 -3.639 -24.068 1.00 82.50 105 LEU A CA 1
ATOM 827 C C . LEU A 1 105 ? 4.821 -4.274 -25.392 1.00 82.50 105 LEU A C 1
ATOM 829 O O . LEU A 1 105 ? 4.417 -3.558 -26.304 1.00 82.50 105 LEU A O 1
ATOM 833 N N . ASN A 1 106 ? 4.879 -5.603 -25.493 1.00 81.44 106 ASN A N 1
ATOM 834 C CA . ASN A 1 106 ? 4.462 -6.361 -26.679 1.00 81.44 106 ASN A CA 1
ATOM 835 C C . ASN A 1 106 ? 3.011 -6.865 -26.602 1.00 81.44 106 ASN A C 1
ATOM 837 O O . ASN A 1 106 ? 2.541 -7.560 -27.503 1.00 81.44 106 ASN A O 1
ATOM 841 N N . SER A 1 107 ? 2.302 -6.554 -25.519 1.00 82.25 107 SER A N 1
ATOM 842 C CA . SER A 1 107 ? 0.938 -7.012 -25.261 1.00 82.25 107 SER A CA 1
ATOM 843 C C . SER A 1 107 ? -0.068 -5.863 -25.369 1.00 82.25 107 SER A C 1
ATOM 845 O O . SER A 1 107 ? 0.294 -4.704 -25.561 1.00 82.25 107 SER A O 1
ATOM 847 N N . ARG A 1 108 ? -1.361 -6.160 -25.185 1.00 83.88 108 ARG A N 1
ATOM 848 C CA . ARG A 1 108 ? -2.403 -5.125 -25.033 1.00 83.88 108 ARG A CA 1
ATOM 849 C C . ARG A 1 108 ? -2.330 -4.384 -23.685 1.00 83.88 108 ARG A C 1
ATOM 851 O O . ARG A 1 108 ? -3.133 -3.486 -23.443 1.00 83.88 108 ARG A O 1
ATOM 858 N N . CYS A 1 109 ? -1.351 -4.705 -22.837 1.00 84.38 109 CYS A N 1
ATOM 859 C CA . CYS A 1 109 ? -1.126 -4.041 -21.562 1.00 84.38 109 CYS A CA 1
ATOM 860 C C . CYS A 1 109 ? -0.493 -2.650 -21.737 1.00 84.38 109 CYS A C 1
ATOM 862 O O . CYS A 1 109 ? 0.722 -2.472 -21.676 1.00 84.38 109 CYS A O 1
ATOM 864 N N . GLY A 1 110 ? -1.331 -1.640 -21.979 1.00 73.00 110 GLY A N 1
ATOM 865 C CA . GLY A 1 110 ? -0.878 -0.262 -22.165 1.00 73.00 110 GLY A CA 1
ATOM 866 C C . GLY A 1 110 ? -0.361 0.413 -20.884 1.00 73.00 110 GLY A C 1
ATOM 867 O O . GLY A 1 110 ? -0.639 -0.004 -19.763 1.00 73.00 110 GLY A O 1
ATOM 868 N N . LEU A 1 111 ? 0.321 1.554 -21.047 1.00 73.69 111 LEU A N 1
ATOM 869 C CA . LEU A 1 111 ? 0.894 2.354 -19.948 1.00 73.69 111 LEU A CA 1
ATOM 870 C C . LEU A 1 111 ? -0.124 2.809 -18.882 1.00 73.69 111 LEU A C 1
ATOM 872 O O . LEU A 1 111 ? 0.254 3.026 -17.735 1.00 73.69 111 LEU A O 1
ATOM 876 N N . LYS A 1 112 ? -1.410 2.952 -19.240 1.00 72.94 112 LYS A N 1
ATOM 877 C CA . LYS A 1 112 ? -2.490 3.256 -18.279 1.00 72.94 112 LYS A CA 1
ATOM 878 C C . LYS A 1 112 ? -2.741 2.104 -17.302 1.00 72.94 112 LYS A C 1
ATOM 880 O O . LYS A 1 112 ? -3.109 2.341 -16.156 1.00 72.94 112 LYS A O 1
ATOM 885 N N . SER A 1 113 ? -2.531 0.868 -17.742 1.00 83.88 113 SER A N 1
ATOM 886 C CA . SER A 1 113 ? -2.667 -0.300 -16.878 1.00 83.88 113 SER A CA 1
ATOM 887 C C . SER A 1 113 ? -1.487 -0.402 -15.918 1.00 83.88 113 SER A C 1
ATOM 889 O O . SER A 1 113 ? -1.689 -0.764 -14.768 1.00 83.88 113 SER A O 1
ATOM 891 N N . LEU A 1 114 ? -0.281 0.008 -16.334 1.00 88.81 114 LEU A N 1
ATOM 892 C CA . LEU A 1 114 ? 0.894 0.035 -15.453 1.00 88.81 114 LEU A CA 1
ATOM 893 C C . LEU A 1 114 ? 0.726 0.979 -14.257 1.00 88.81 114 LEU A C 1
ATOM 895 O O . LEU A 1 114 ? 1.149 0.627 -13.162 1.00 88.81 114 LEU A O 1
ATOM 899 N N . SER A 1 115 ? 0.078 2.139 -14.422 1.00 89.19 115 SER A N 1
ATOM 900 C CA . SER A 1 115 ? -0.259 2.994 -13.271 1.00 89.19 115 SER A CA 1
ATOM 901 C C . SER A 1 115 ? -1.213 2.298 -12.294 1.00 89.19 115 SER A C 1
ATOM 903 O O . SER A 1 115 ? -1.020 2.412 -11.088 1.00 89.19 115 SER A O 1
ATOM 905 N N . GLY A 1 116 ? -2.185 1.525 -12.794 1.00 91.56 116 GLY A N 1
ATOM 906 C CA . GLY A 1 116 ? -3.065 0.704 -11.953 1.00 91.56 116 GLY A CA 1
ATOM 907 C C . GLY A 1 116 ? -2.321 -0.435 -11.248 1.00 91.56 116 GLY A C 1
ATOM 908 O O . GLY A 1 116 ? -2.531 -0.666 -10.062 1.00 91.56 116 GLY A O 1
ATOM 909 N N . VAL A 1 117 ? -1.386 -1.091 -11.944 1.00 94.56 117 VAL A N 1
ATOM 910 C CA . VAL A 1 117 ? -0.508 -2.123 -11.367 1.00 94.56 117 VAL A CA 1
ATOM 911 C C . VAL A 1 117 ? 0.346 -1.535 -10.242 1.00 94.56 117 VAL A C 1
ATOM 913 O O . VAL A 1 117 ? 0.387 -2.112 -9.164 1.00 94.56 117 VAL A O 1
ATOM 916 N N . LEU A 1 118 ? 0.976 -0.373 -10.444 1.00 94.62 118 LEU A N 1
ATOM 917 C CA . LEU A 1 118 ? 1.761 0.306 -9.404 1.00 94.62 118 LEU A CA 1
ATOM 918 C C . LEU A 1 118 ? 0.890 0.743 -8.220 1.00 94.62 118 LEU A C 1
ATOM 920 O O . LEU A 1 118 ? 1.275 0.537 -7.070 1.00 94.62 118 LEU A O 1
ATOM 924 N N . TYR A 1 119 ? -0.301 1.292 -8.484 1.00 93.12 119 TYR A N 1
ATOM 925 C CA . TYR A 1 119 ? -1.267 1.630 -7.438 1.00 93.12 119 TYR A CA 1
ATOM 926 C C . TYR A 1 119 ? -1.581 0.405 -6.566 1.00 93.12 119 TYR A C 1
ATOM 928 O O . TYR A 1 119 ? -1.384 0.448 -5.349 1.00 93.12 119 TYR A O 1
ATOM 936 N N . CYS A 1 120 ? -1.951 -0.714 -7.191 1.00 94.38 120 CYS A N 1
ATOM 937 C CA . CYS A 1 120 ? -2.222 -1.964 -6.487 1.00 94.38 120 CYS A CA 1
ATOM 938 C C . CYS A 1 120 ? -0.991 -2.550 -5.781 1.00 94.38 120 CYS A C 1
ATOM 940 O O . CYS A 1 120 ? -1.115 -3.033 -4.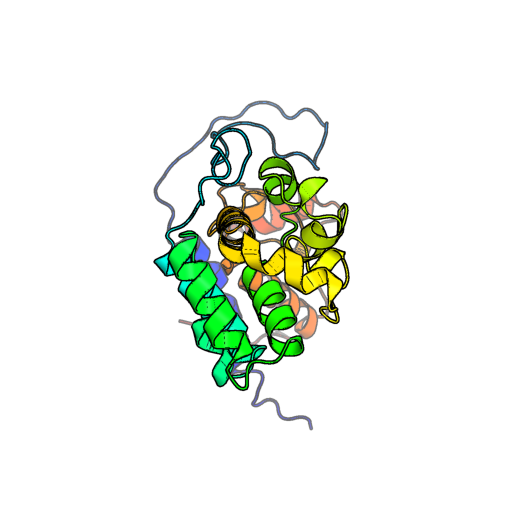657 1.00 94.38 120 CYS A O 1
ATOM 942 N N . ALA A 1 121 ? 0.199 -2.476 -6.383 1.00 96.38 121 ALA A N 1
ATOM 943 C CA . ALA A 1 121 ? 1.439 -2.943 -5.762 1.00 96.38 121 ALA A CA 1
ATOM 944 C C . ALA A 1 121 ? 1.746 -2.160 -4.480 1.00 96.38 121 ALA A C 1
ATOM 946 O O . ALA A 1 121 ? 2.142 -2.747 -3.474 1.00 96.38 121 ALA A O 1
ATOM 947 N N . SER A 1 122 ? 1.540 -0.840 -4.509 1.00 93.94 122 SER A N 1
ATOM 948 C CA . SER A 1 122 ? 1.851 0.047 -3.388 1.00 93.94 122 SER A CA 1
ATOM 949 C C . SER A 1 122 ? 0.939 -0.143 -2.182 1.00 93.94 122 SER A C 1
ATOM 951 O O . SER A 1 122 ? 1.334 0.219 -1.076 1.00 93.94 122 SER A O 1
ATOM 953 N N . GLN A 1 123 ? -0.277 -0.670 -2.382 1.00 89.62 123 GLN A N 1
ATOM 954 C CA . GLN A 1 123 ? -1.299 -0.795 -1.337 1.00 89.62 123 GLN A CA 1
ATOM 955 C C . GLN A 1 123 ? -1.511 0.535 -0.583 1.00 89.62 123 GLN A C 1
ATOM 957 O O . GLN A 1 123 ? -1.646 0.553 0.640 1.00 89.62 123 GLN A O 1
ATOM 962 N N . ASN A 1 124 ? -1.473 1.655 -1.323 1.00 87.44 124 ASN A N 1
ATOM 963 C CA . ASN A 1 124 ? -1.567 3.029 -0.816 1.00 87.44 124 ASN A CA 1
ATOM 964 C C . ASN A 1 124 ? -0.465 3.425 0.195 1.00 87.44 124 ASN A C 1
ATOM 966 O O . ASN A 1 124 ? -0.682 4.269 1.064 1.00 87.44 124 ASN A O 1
ATOM 970 N N . ARG A 1 125 ? 0.720 2.809 0.101 1.00 88.81 125 ARG A N 1
ATOM 971 C CA . ARG A 1 125 ? 1.882 3.104 0.954 1.00 88.81 125 ARG A CA 1
ATOM 972 C C . ARG A 1 125 ? 2.909 3.941 0.200 1.00 88.81 125 ARG A C 1
ATOM 974 O O . ARG A 1 125 ? 3.180 3.704 -0.978 1.00 88.81 125 ARG A O 1
ATOM 981 N N . ASN A 1 126 ? 3.536 4.866 0.921 1.00 92.56 126 ASN A N 1
ATOM 982 C CA . ASN A 1 126 ? 4.679 5.621 0.427 1.00 92.56 126 ASN A CA 1
ATOM 983 C C . ASN A 1 126 ? 5.968 4.824 0.668 1.00 92.56 126 ASN A C 1
ATOM 985 O O . ASN A 1 126 ? 6.386 4.645 1.810 1.00 92.56 126 ASN A O 1
ATOM 989 N N . ASN A 1 127 ? 6.601 4.376 -0.416 1.00 95.06 127 ASN A N 1
ATOM 990 C CA . ASN A 1 127 ? 7.857 3.624 -0.382 1.00 95.06 127 ASN A CA 1
ATOM 991 C C . ASN A 1 127 ? 9.024 4.419 -0.996 1.00 95.06 127 ASN A C 1
ATOM 993 O O . ASN A 1 127 ? 10.024 3.830 -1.409 1.00 95.06 127 ASN A O 1
ATOM 997 N N . GLN A 1 128 ? 8.911 5.752 -1.082 1.00 95.38 128 GLN A N 1
ATOM 998 C CA . GLN A 1 128 ? 9.937 6.604 -1.694 1.00 95.38 128 GLN A CA 1
ATOM 999 C C . GLN A 1 128 ? 11.291 6.469 -0.999 1.00 95.38 128 GLN A C 1
ATOM 1001 O O . GLN A 1 128 ? 12.296 6.418 -1.697 1.00 95.38 128 GLN A O 1
ATOM 1006 N N . GLN A 1 129 ? 11.322 6.353 0.334 1.00 95.81 129 GLN A N 1
ATOM 1007 C CA . GLN A 1 129 ? 12.580 6.206 1.072 1.00 95.81 129 GLN A CA 1
ATOM 1008 C C . GLN A 1 129 ? 13.319 4.917 0.688 1.00 95.81 129 GLN A C 1
ATOM 1010 O O . GLN A 1 129 ? 14.496 4.976 0.364 1.00 95.81 129 GLN A O 1
ATOM 1015 N N . CYS A 1 130 ? 12.621 3.776 0.619 1.00 97.44 130 CYS A N 1
ATOM 1016 C CA . CYS A 1 130 ? 13.214 2.519 0.151 1.00 97.44 130 CYS A CA 1
ATOM 1017 C C . CYS A 1 130 ? 13.776 2.656 -1.267 1.00 97.44 130 CYS A C 1
ATOM 1019 O O . CYS A 1 130 ? 14.906 2.263 -1.537 1.00 97.44 130 CYS A O 1
ATOM 1021 N N . CYS A 1 131 ? 13.009 3.259 -2.178 1.00 97.31 131 CYS A N 1
ATOM 1022 C CA . CYS A 1 131 ? 13.465 3.451 -3.550 1.00 97.31 131 CYS A CA 1
ATOM 1023 C C . CYS A 1 131 ? 14.645 4.420 -3.654 1.00 97.31 131 CYS A C 1
ATOM 1025 O O . CYS A 1 131 ? 15.518 4.228 -4.493 1.00 97.31 131 CYS A O 1
ATOM 1027 N N . GLN A 1 132 ? 14.678 5.456 -2.821 1.00 96.94 132 GLN A N 1
ATOM 1028 C CA . GLN A 1 132 ? 15.797 6.386 -2.751 1.00 96.94 132 GLN A CA 1
ATOM 1029 C C . GLN A 1 132 ? 17.061 5.695 -2.227 1.00 96.94 132 GLN A C 1
ATOM 1031 O O . GLN A 1 132 ? 18.121 5.871 -2.816 1.00 96.94 132 GLN A O 1
ATOM 1036 N N . ASP A 1 133 ? 16.939 4.876 -1.182 1.00 97.12 133 ASP A N 1
ATOM 1037 C CA . ASP A 1 133 ? 18.057 4.117 -0.606 1.00 97.12 133 ASP A CA 1
ATOM 1038 C C . ASP A 1 133 ? 18.585 3.027 -1.557 1.00 97.12 133 ASP A C 1
ATOM 1040 O O . ASP A 1 133 ? 19.723 2.586 -1.421 1.00 97.12 133 ASP A O 1
ATOM 1044 N N . LEU A 1 134 ? 17.771 2.608 -2.532 1.00 96.56 134 LEU A N 1
ATOM 1045 C CA . LEU A 1 134 ? 18.129 1.670 -3.601 1.00 96.56 134 LEU A CA 1
ATOM 1046 C C . LEU A 1 134 ? 18.390 2.374 -4.947 1.00 96.56 134 LEU A C 1
ATOM 1048 O O . LEU A 1 134 ? 18.174 1.791 -6.011 1.00 96.56 134 LEU A O 1
ATOM 1052 N N . ASP A 1 135 ? 18.846 3.629 -4.896 1.00 95.81 135 ASP A N 1
ATOM 1053 C CA . ASP A 1 135 ? 19.360 4.410 -6.029 1.00 95.81 135 ASP A CA 1
ATOM 1054 C C . ASP A 1 135 ? 18.362 4.663 -7.175 1.00 95.81 135 ASP A C 1
ATOM 1056 O O . ASP A 1 135 ? 18.743 4.972 -8.309 1.00 95.81 135 ASP A O 1
ATOM 1060 N N . LEU A 1 136 ? 17.054 4.631 -6.909 1.00 95.38 136 LEU A N 1
ATOM 1061 C CA . LEU A 1 136 ? 16.040 4.904 -7.935 1.00 95.38 136 LEU A CA 1
ATOM 1062 C C . LEU A 1 136 ? 15.965 6.392 -8.341 1.00 95.38 136 LEU A C 1
ATOM 1064 O O . LEU A 1 136 ? 15.238 6.748 -9.265 1.00 95.38 136 LEU A O 1
ATOM 1068 N N . ASN A 1 137 ? 16.708 7.278 -7.678 1.00 94.69 137 ASN A N 1
ATOM 1069 C CA . ASN A 1 137 ? 16.912 8.683 -8.056 1.00 94.69 137 ASN A CA 1
ATOM 1070 C C . ASN A 1 137 ? 18.355 8.969 -8.517 1.00 94.69 137 ASN A C 1
ATOM 1072 O O . ASN A 1 137 ? 18.783 10.126 -8.545 1.00 94.69 137 ASN A O 1
ATOM 1076 N N . SER A 1 138 ? 19.096 7.918 -8.872 1.00 94.19 138 SER A N 1
ATOM 1077 C CA . SER A 1 138 ? 20.462 7.981 -9.378 1.00 94.19 138 SER A CA 1
ATOM 1078 C C . SER A 1 138 ? 20.593 8.956 -10.569 1.00 94.19 138 SER A C 1
ATOM 1080 O O . SER A 1 138 ? 19.806 8.883 -11.522 1.00 94.19 138 SER A O 1
ATOM 1082 N N . PRO A 1 139 ? 21.613 9.845 -10.583 1.00 92.94 139 PRO A N 1
ATOM 1083 C CA . PRO A 1 139 ? 21.878 10.741 -11.713 1.00 92.94 139 PRO A CA 1
ATOM 1084 C C . PRO A 1 139 ? 22.057 10.015 -13.053 1.00 92.94 139 PRO A C 1
ATOM 1086 O O . PRO A 1 139 ? 21.736 10.573 -14.101 1.00 92.94 139 PRO A O 1
ATOM 1089 N N . GLN A 1 140 ? 22.520 8.762 -13.029 1.00 91.44 140 GLN A N 1
ATOM 1090 C CA . GLN A 1 140 ? 22.723 7.913 -14.203 1.00 91.44 140 GLN A CA 1
ATOM 1091 C C . GLN A 1 140 ? 21.415 7.615 -14.954 1.00 91.44 140 GLN A C 1
ATOM 1093 O O . GLN A 1 140 ? 21.452 7.328 -16.149 1.00 91.44 140 GLN A O 1
ATOM 1098 N N . LEU A 1 141 ? 20.259 7.720 -14.289 1.00 89.38 141 LEU A N 1
ATOM 1099 C CA . LEU A 1 141 ? 18.950 7.531 -14.917 1.00 89.38 141 LEU A CA 1
ATOM 1100 C C . LEU A 1 141 ? 18.503 8.747 -15.745 1.00 89.38 141 LEU A C 1
ATOM 1102 O O . LEU A 1 141 ? 17.546 8.628 -16.505 1.00 89.38 141 LEU A O 1
ATOM 1106 N N . LEU A 1 142 ? 19.163 9.908 -15.610 1.00 91.31 142 LEU A N 1
ATOM 1107 C CA . LEU A 1 142 ? 18.881 11.153 -16.349 1.00 91.31 142 LEU A CA 1
ATOM 1108 C C . LEU A 1 142 ? 17.436 11.682 -16.223 1.00 91.31 142 LEU A C 1
ATOM 1110 O O . LEU A 1 142 ? 17.004 12.530 -17.001 1.00 91.31 142 LEU A O 1
ATOM 1114 N N . VAL A 1 143 ? 16.692 11.212 -15.221 1.00 91.19 143 VAL A N 1
ATOM 1115 C CA . VAL A 1 143 ? 15.290 11.588 -14.963 1.00 91.19 143 VAL A CA 1
ATOM 1116 C C . VAL A 1 143 ? 15.084 12.179 -13.563 1.00 91.19 143 VAL A C 1
ATOM 1118 O O . VAL A 1 143 ? 13.949 12.400 -13.140 1.00 91.19 143 VAL A O 1
ATOM 1121 N N . GLY A 1 144 ? 16.171 12.463 -12.837 1.00 90.25 144 GLY A N 1
ATOM 1122 C CA . GLY A 1 144 ? 16.135 13.019 -11.482 1.00 90.25 144 GLY A CA 1
ATOM 1123 C C . GLY A 1 144 ? 15.325 12.145 -10.520 1.00 90.25 144 GLY A C 1
ATOM 1124 O O . GLY A 1 144 ? 15.455 10.926 -10.508 1.00 90.25 144 GLY A O 1
ATOM 1125 N N . SER A 1 145 ? 14.434 12.758 -9.740 1.00 91.75 145 SER A N 1
ATOM 1126 C CA . SER A 1 145 ? 13.559 12.056 -8.789 1.00 91.75 145 SER A CA 1
ATOM 1127 C C . SER A 1 145 ? 12.294 11.456 -9.418 1.00 91.75 145 SER A C 1
ATOM 1129 O O . SER A 1 145 ? 11.438 10.942 -8.696 1.00 91.75 145 SER A O 1
ATOM 1131 N N . ARG A 1 146 ? 12.131 11.495 -10.751 1.00 91.62 146 ARG A N 1
ATOM 1132 C CA . ARG A 1 146 ? 10.875 11.078 -11.404 1.00 91.62 146 ARG A CA 1
ATOM 1133 C C . ARG A 1 146 ? 10.489 9.631 -11.122 1.00 91.62 146 ARG A C 1
ATOM 1135 O O . ARG A 1 146 ? 9.291 9.369 -11.011 1.00 91.62 146 ARG A O 1
ATOM 1142 N N . CYS A 1 147 ? 11.458 8.724 -10.990 1.00 93.81 147 CYS A N 1
ATOM 1143 C CA . CYS A 1 147 ? 11.175 7.318 -10.708 1.00 93.81 147 CYS A CA 1
ATOM 1144 C C . CYS A 1 147 ? 10.611 7.093 -9.300 1.00 93.81 147 CYS A C 1
ATOM 1146 O O . CYS A 1 147 ? 9.840 6.156 -9.113 1.00 93.81 147 CYS A O 1
ATOM 1148 N N . LEU A 1 148 ? 10.882 7.985 -8.336 1.00 94.44 148 LEU A N 1
ATOM 1149 C CA . LEU A 1 148 ? 10.314 7.893 -6.983 1.00 94.44 148 LEU A CA 1
ATOM 1150 C C . LEU A 1 148 ? 8.782 8.005 -6.984 1.00 94.44 148 LEU A C 1
ATOM 1152 O O . LEU A 1 148 ? 8.126 7.460 -6.100 1.00 94.44 148 LEU A O 1
ATOM 1156 N N . ARG A 1 149 ? 8.185 8.619 -8.016 1.00 92.62 149 ARG A N 1
ATOM 1157 C CA . ARG A 1 149 ? 6.723 8.659 -8.193 1.00 92.62 149 ARG A CA 1
ATOM 1158 C C . ARG A 1 149 ? 6.108 7.270 -8.376 1.00 92.62 149 ARG A C 1
ATOM 1160 O O . ARG A 1 149 ? 4.957 7.067 -8.012 1.00 92.62 149 ARG A O 1
ATOM 1167 N N . MET A 1 150 ? 6.866 6.303 -8.905 1.00 94.38 150 MET A N 1
ATOM 1168 C CA . MET A 1 150 ? 6.409 4.911 -8.992 1.00 94.38 150 MET A CA 1
ATOM 1169 C C . MET A 1 150 ? 6.364 4.231 -7.622 1.00 94.38 150 MET A C 1
ATOM 1171 O O . MET A 1 150 ? 5.633 3.265 -7.470 1.00 94.38 150 MET A O 1
ATOM 1175 N N . CYS A 1 151 ? 7.086 4.754 -6.627 1.00 95.19 151 CYS A N 1
ATOM 1176 C CA . CYS A 1 151 ? 7.157 4.199 -5.275 1.00 95.19 151 CYS A CA 1
ATOM 1177 C C . CYS A 1 151 ? 6.115 4.788 -4.313 1.00 95.19 151 CYS A C 1
ATOM 1179 O O . CYS A 1 151 ? 5.923 4.270 -3.213 1.00 95.19 151 CYS A O 1
ATOM 1181 N N . ASP A 1 152 ? 5.422 5.843 -4.740 1.00 93.50 152 ASP A N 1
ATOM 1182 C CA . ASP A 1 152 ? 4.271 6.444 -4.066 1.00 93.50 152 ASP A CA 1
ATOM 1183 C C . ASP A 1 152 ? 3.264 6.951 -5.118 1.00 93.50 152 ASP A C 1
ATOM 1185 O O . ASP A 1 152 ? 3.141 8.158 -5.365 1.00 93.50 152 ASP A O 1
ATOM 1189 N N . PRO A 1 153 ? 2.573 6.032 -5.814 1.00 88.75 153 PRO A N 1
ATOM 1190 C CA . PRO A 1 153 ? 1.658 6.400 -6.891 1.00 88.75 153 PRO A CA 1
ATOM 1191 C C . PRO A 1 153 ? 0.435 7.185 -6.386 1.00 88.75 153 PRO A C 1
ATOM 1193 O O . PRO A 1 153 ? -0.116 7.991 -7.139 1.00 88.75 153 PRO A O 1
ATOM 1196 N N . GLY A 1 154 ? 0.035 6.984 -5.123 1.00 81.81 154 GLY A N 1
ATOM 1197 C CA . GLY A 1 154 ? -1.070 7.697 -4.476 1.00 81.81 154 GLY A CA 1
ATOM 1198 C C . GLY A 1 154 ? -0.718 9.143 -4.121 1.00 81.81 154 GLY A C 1
ATOM 1199 O O . GLY A 1 154 ? -1.435 10.060 -4.522 1.00 81.81 154 GLY A O 1
ATOM 1200 N N . GLY A 1 155 ? 0.405 9.369 -3.430 1.00 77.19 155 GLY A N 1
ATOM 1201 C CA . GLY A 1 155 ? 0.834 10.708 -3.015 1.00 77.19 155 GLY A CA 1
ATOM 1202 C C . GLY A 1 155 ? 1.353 11.579 -4.161 1.00 77.19 155 GLY A C 1
ATOM 1203 O O . GLY A 1 155 ? 1.166 12.795 -4.148 1.00 77.19 155 GLY A O 1
ATOM 1204 N N . SER A 1 156 ? 1.941 10.976 -5.199 1.00 73.50 156 SER A N 1
ATOM 1205 C CA . SER A 1 156 ? 2.471 11.707 -6.362 1.00 73.50 156 SER A CA 1
ATOM 1206 C C . SER A 1 156 ? 1.454 11.967 -7.483 1.00 73.50 156 SER A C 1
ATOM 1208 O O . SER A 1 156 ? 1.817 12.578 -8.492 1.00 73.50 156 SER A O 1
ATOM 1210 N N . GLN A 1 157 ? 0.203 11.509 -7.328 1.00 67.69 157 GLN A N 1
ATOM 1211 C CA . GLN A 1 157 ? -0.834 11.530 -8.368 1.00 67.69 157 GLN A CA 1
ATOM 1212 C C . GLN A 1 157 ? -0.333 10.943 -9.694 1.00 67.69 157 GLN A C 1
ATOM 1214 O O . GLN A 1 157 ? -0.362 11.598 -10.743 1.00 67.69 157 GLN A O 1
ATOM 1219 N N . LEU A 1 158 ? 0.146 9.697 -9.664 1.00 77.56 158 LEU A N 1
ATOM 1220 C CA . LEU A 1 158 ? 0.627 9.011 -10.862 1.00 77.56 158 LEU A CA 1
ATOM 1221 C C . LEU A 1 158 ? -0.542 8.644 -11.798 1.00 77.56 158 LEU A C 1
ATOM 1223 O O . LEU A 1 158 ? -0.936 7.489 -11.915 1.00 77.56 158 LEU A O 1
ATOM 1227 N N . GLY A 1 159 ? -1.112 9.637 -12.482 1.00 68.38 159 GLY A N 1
ATOM 1228 C CA . GLY A 1 159 ? -2.266 9.455 -13.366 1.00 68.38 159 GLY A CA 1
ATOM 1229 C C . GLY A 1 159 ? -1.910 8.905 -14.749 1.00 68.38 159 GLY A C 1
ATOM 1230 O O . GLY A 1 159 ? -2.763 8.338 -15.433 1.00 68.38 159 GLY A O 1
ATOM 1231 N N . ARG A 1 160 ? -0.657 9.078 -15.196 1.00 77.31 160 ARG A N 1
ATOM 1232 C CA . ARG A 1 160 ? -0.170 8.557 -16.481 1.00 77.31 160 ARG A CA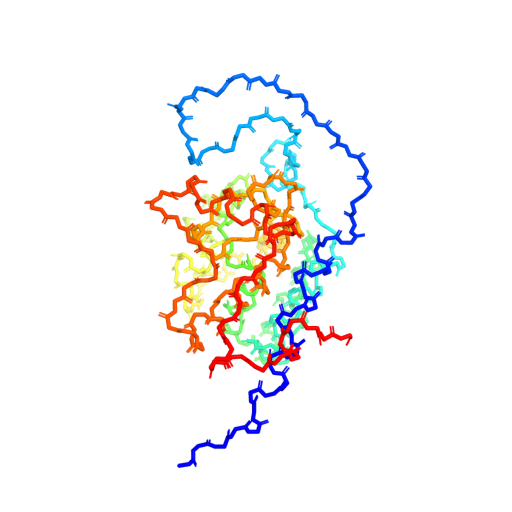 1
ATOM 1233 C C . ARG A 1 160 ? 1.355 8.482 -16.524 1.00 77.31 160 ARG A C 1
ATOM 1235 O O . ARG A 1 160 ? 2.024 9.469 -16.231 1.00 77.31 160 ARG A O 1
ATOM 1242 N N . LEU A 1 161 ? 1.882 7.355 -17.002 1.00 83.31 161 LEU A N 1
ATOM 1243 C CA . LEU A 1 161 ? 3.298 7.220 -17.352 1.00 83.31 161 LEU A CA 1
ATOM 1244 C C . LEU A 1 161 ? 3.603 7.905 -18.694 1.00 83.31 161 LEU A C 1
ATOM 1246 O O . LEU A 1 161 ? 2.896 7.691 -19.690 1.00 83.31 161 LEU A O 1
ATOM 1250 N N . THR A 1 162 ? 4.648 8.734 -18.725 1.00 83.50 162 THR A N 1
ATOM 1251 C CA . THR A 1 162 ? 5.189 9.353 -19.948 1.00 83.50 162 THR A CA 1
ATOM 1252 C C . THR A 1 162 ? 6.372 8.551 -20.500 1.00 83.50 162 THR A C 1
ATOM 1254 O O . THR A 1 162 ? 6.773 7.537 -19.933 1.00 83.50 162 THR A O 1
ATOM 1257 N N . LYS A 1 163 ? 6.947 8.992 -21.629 1.00 79.94 163 LYS A N 1
ATOM 1258 C CA . LYS A 1 163 ? 8.156 8.371 -22.196 1.00 79.94 163 LYS A CA 1
ATOM 1259 C C . LYS A 1 163 ? 9.353 8.455 -21.244 1.00 79.94 163 LYS A C 1
ATOM 1261 O O . LYS A 1 163 ? 10.091 7.486 -21.143 1.00 79.94 163 LYS A O 1
ATOM 1266 N N . ASP A 1 164 ? 9.492 9.558 -20.513 1.00 83.31 164 ASP A N 1
ATOM 1267 C CA . ASP A 1 164 ? 10.578 9.742 -19.537 1.00 83.31 164 ASP A CA 1
ATOM 1268 C C . ASP A 1 164 ? 10.476 8.738 -18.382 1.00 83.31 164 ASP A C 1
ATOM 1270 O O . ASP A 1 164 ? 11.477 8.319 -17.813 1.00 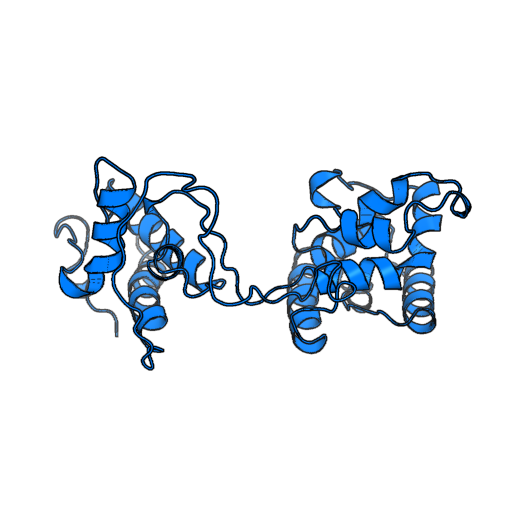83.31 164 ASP A O 1
ATOM 1274 N N . ASP A 1 165 ? 9.257 8.298 -18.066 1.00 86.62 165 ASP A N 1
ATOM 1275 C CA . ASP A 1 165 ? 9.013 7.334 -16.996 1.00 86.62 165 ASP A CA 1
ATOM 1276 C C . ASP A 1 165 ? 9.363 5.900 -17.423 1.00 86.62 165 ASP A C 1
ATOM 1278 O O . ASP A 1 165 ? 9.570 5.036 -16.574 1.00 86.62 165 ASP A O 1
ATOM 1282 N N . ALA A 1 166 ? 9.481 5.635 -18.729 1.00 86.56 166 ALA A N 1
ATOM 1283 C CA . ALA A 1 166 ? 9.832 4.312 -19.238 1.00 86.56 166 ALA A CA 1
ATOM 1284 C C . ALA A 1 166 ? 11.241 3.877 -18.805 1.00 86.56 166 ALA A C 1
ATOM 1286 O O . ALA A 1 166 ? 11.460 2.691 -18.567 1.00 86.56 166 ALA A O 1
ATOM 1287 N N . THR A 1 167 ? 12.173 4.822 -18.628 1.00 89.94 167 THR A N 1
ATOM 1288 C CA . THR A 1 167 ? 13.517 4.546 -18.091 1.00 89.94 167 THR A CA 1
ATOM 1289 C C . THR A 1 167 ? 13.448 3.906 -16.704 1.00 89.94 167 THR A C 1
ATOM 1291 O O . THR A 1 167 ? 14.226 3.007 -16.393 1.00 89.94 167 THR A O 1
ATOM 1294 N N . CYS A 1 168 ? 12.469 4.300 -15.887 1.00 93.06 168 CYS A N 1
ATOM 1295 C CA . CYS A 1 168 ? 12.287 3.766 -14.541 1.00 93.06 168 CYS A CA 1
ATOM 1296 C C . CYS A 1 168 ? 11.844 2.294 -14.540 1.00 93.06 168 CYS A C 1
ATOM 1298 O O . CYS A 1 168 ? 12.136 1.571 -13.589 1.00 93.06 168 CYS A O 1
ATOM 1300 N N . LEU A 1 169 ? 11.191 1.820 -15.612 1.00 91.88 169 LEU A N 1
ATOM 1301 C CA . LEU A 1 169 ? 10.689 0.443 -15.712 1.00 91.88 169 LEU A CA 1
ATOM 1302 C C . LEU A 1 169 ? 11.809 -0.606 -15.785 1.00 91.88 169 LEU A C 1
ATOM 1304 O O . LEU A 1 169 ? 11.561 -1.774 -15.500 1.00 91.88 169 LEU A O 1
ATOM 1308 N N . TYR A 1 170 ? 13.045 -0.217 -16.119 1.00 90.88 170 TYR A N 1
ATOM 1309 C CA . TYR A 1 170 ? 14.195 -1.127 -16.042 1.00 90.88 170 TYR A CA 1
ATOM 1310 C C . TYR A 1 170 ? 14.521 -1.549 -14.605 1.00 90.88 170 TYR A C 1
ATOM 1312 O O . TYR A 1 170 ? 15.059 -2.632 -14.405 1.00 90.88 170 TYR A O 1
ATOM 1320 N N . ASN A 1 171 ? 14.125 -0.745 -13.618 1.00 95.69 171 ASN A N 1
ATOM 1321 C CA . ASN A 1 171 ? 14.288 -1.033 -12.195 1.00 95.69 171 ASN A CA 1
ATOM 1322 C C . ASN A 1 171 ? 12.988 -1.573 -11.570 1.00 95.69 171 ASN A C 1
ATOM 1324 O O . ASN A 1 171 ? 12.728 -1.378 -10.382 1.00 95.69 171 ASN A O 1
ATOM 1328 N N . TRP A 1 172 ? 12.142 -2.246 -12.365 1.00 96.00 172 TRP A N 1
ATOM 1329 C CA . TRP A 1 172 ? 10.871 -2.811 -11.895 1.00 96.00 172 TRP A CA 1
ATOM 1330 C C . TRP A 1 172 ? 11.049 -3.729 -10.686 1.00 96.00 172 TRP A C 1
ATOM 1332 O O . TRP A 1 172 ? 10.240 -3.690 -9.765 1.00 96.00 172 TRP A O 1
ATOM 1342 N N . ASN A 1 173 ? 12.134 -4.506 -10.650 1.00 97.75 173 ASN A N 1
ATOM 1343 C CA . ASN A 1 173 ? 12.444 -5.382 -9.526 1.00 97.75 173 ASN A CA 1
ATOM 1344 C C . ASN A 1 173 ? 12.662 -4.616 -8.212 1.00 97.75 173 ASN A C 1
ATOM 1346 O O . ASN A 1 173 ? 12.205 -5.071 -7.168 1.00 97.75 173 ASN A O 1
ATOM 1350 N N . VAL A 1 174 ? 13.309 -3.446 -8.263 1.00 97.50 174 VAL A N 1
ATOM 1351 C CA . VAL A 1 174 ? 13.525 -2.573 -7.096 1.00 97.50 174 VAL A CA 1
ATOM 1352 C C . VAL A 1 174 ? 12.202 -1.964 -6.635 1.00 97.50 174 VAL A C 1
ATOM 1354 O O . VAL A 1 174 ? 11.893 -1.985 -5.447 1.00 97.50 174 VAL A O 1
ATOM 1357 N N . ILE A 1 175 ? 11.380 -1.489 -7.576 1.00 97.31 175 ILE A N 1
ATOM 1358 C CA . ILE A 1 175 ? 10.054 -0.927 -7.275 1.00 97.31 175 ILE A CA 1
ATOM 1359 C C . ILE A 1 175 ? 9.161 -1.989 -6.613 1.00 97.31 175 ILE A C 1
ATOM 1361 O O . ILE A 1 175 ? 8.561 -1.735 -5.568 1.00 97.31 175 ILE A O 1
ATOM 1365 N N . MET A 1 176 ? 9.107 -3.199 -7.182 1.00 97.88 176 MET A N 1
ATOM 1366 C CA . MET A 1 176 ? 8.345 -4.317 -6.617 1.00 97.88 176 MET A CA 1
ATOM 1367 C C . MET A 1 176 ? 8.902 -4.768 -5.266 1.00 97.88 176 MET A C 1
ATOM 1369 O O . MET A 1 176 ? 8.115 -5.064 -4.370 1.00 97.88 176 MET A O 1
ATOM 1373 N N . TYR A 1 177 ? 10.228 -4.790 -5.094 1.00 97.94 177 TYR A N 1
ATOM 1374 C CA . TYR A 1 177 ? 10.850 -5.074 -3.802 1.00 97.94 177 TYR A CA 1
ATOM 1375 C C . TYR A 1 177 ? 10.370 -4.077 -2.748 1.00 97.94 177 TYR A C 1
ATOM 1377 O O . TYR A 1 177 ? 9.745 -4.497 -1.784 1.00 97.94 177 TYR A O 1
ATOM 1385 N N . CYS A 1 178 ? 10.531 -2.773 -2.984 1.00 97.69 178 CYS A N 1
ATOM 1386 C CA . CYS A 1 178 ? 10.123 -1.739 -2.034 1.00 97.69 178 CYS A CA 1
ATOM 1387 C C . CYS A 1 178 ? 8.622 -1.741 -1.727 1.00 97.69 178 CYS A C 1
ATOM 1389 O O . CYS A 1 178 ? 8.224 -1.528 -0.583 1.00 97.69 178 CYS A O 1
ATOM 1391 N N . HIS A 1 179 ? 7.771 -2.012 -2.717 1.00 96.94 179 HIS A N 1
ATOM 1392 C CA . HIS A 1 179 ? 6.342 -2.170 -2.463 1.00 96.94 179 HIS A CA 1
ATOM 1393 C C . HIS A 1 179 ? 6.028 -3.397 -1.603 1.00 96.94 179 HIS A C 1
ATOM 1395 O O . HIS A 1 179 ? 5.212 -3.293 -0.690 1.00 96.94 179 HIS A O 1
ATOM 1401 N N . HIS A 1 180 ? 6.697 -4.528 -1.844 1.00 96.31 180 HIS A N 1
ATOM 1402 C CA . HIS A 1 180 ? 6.557 -5.729 -1.021 1.00 96.31 180 HIS A CA 1
ATOM 1403 C C . HIS A 1 180 ? 7.072 -5.503 0.407 1.00 96.31 180 HIS A C 1
ATOM 1405 O O . HIS A 1 180 ? 6.418 -5.907 1.368 1.00 96.31 180 HIS A O 1
ATOM 1411 N N . SER A 1 181 ? 8.202 -4.805 0.551 1.00 93.88 181 SER A N 1
ATOM 1412 C CA . SER A 1 181 ? 8.795 -4.407 1.830 1.00 93.88 181 SER A CA 1
ATOM 1413 C C . SER A 1 181 ? 7.816 -3.654 2.718 1.00 93.88 181 SER A C 1
ATOM 1415 O O . SER A 1 181 ? 7.789 -3.854 3.932 1.00 93.88 181 SER A O 1
ATOM 1417 N N . GLY A 1 182 ? 6.988 -2.812 2.099 1.00 86.12 182 GLY A N 1
ATOM 1418 C CA . GLY A 1 182 ? 5.971 -2.041 2.786 1.00 86.12 182 GLY A CA 1
ATOM 1419 C C . GLY A 1 182 ? 4.810 -2.878 3.315 1.00 86.12 182 GLY A C 1
ATOM 1420 O O . GLY A 1 182 ? 4.145 -2.390 4.223 1.00 86.12 182 GLY A O 1
ATOM 1421 N N . ILE A 1 183 ? 4.540 -4.088 2.799 1.00 89.38 183 ILE A N 1
ATOM 1422 C CA . ILE A 1 183 ? 3.348 -4.892 3.130 1.00 89.38 183 ILE A CA 1
ATOM 1423 C C . ILE A 1 183 ? 3.446 -5.497 4.529 1.00 89.38 183 ILE A C 1
ATOM 1425 O O . ILE A 1 183 ? 4.429 -6.135 4.884 1.00 89.38 183 ILE A O 1
ATOM 1429 N N . ARG A 1 184 ? 2.379 -5.326 5.314 1.00 82.81 184 ARG A N 1
ATOM 1430 C CA . ARG A 1 184 ? 2.245 -5.814 6.690 1.00 82.81 184 ARG A CA 1
ATOM 1431 C C . ARG A 1 184 ? 0.873 -6.448 6.862 1.00 82.81 184 ARG A C 1
ATOM 1433 O O . ARG A 1 184 ? -0.109 -5.865 6.405 1.00 82.81 184 ARG A O 1
ATOM 1440 N N . GLU A 1 185 ? 0.831 -7.602 7.519 1.00 74.25 185 GLU A N 1
ATOM 1441 C CA . GLU A 1 185 ? -0.413 -8.270 7.934 1.00 74.25 185 GLU A CA 1
ATOM 1442 C C . GLU A 1 185 ? -0.971 -7.663 9.227 1.00 74.25 185 GLU A C 1
ATOM 1444 O O . GLU A 1 185 ? -2.182 -7.630 9.422 1.00 74.25 185 GLU A O 1
ATOM 1449 N N . ILE A 1 186 ? -0.081 -7.146 10.082 1.00 76.56 186 ILE A N 1
ATOM 1450 C CA . ILE A 1 186 ? -0.398 -6.585 11.395 1.00 76.56 186 ILE A CA 1
ATOM 1451 C C . ILE A 1 186 ? 0.191 -5.172 11.496 1.00 76.56 186 ILE A C 1
ATOM 1453 O O . ILE A 1 186 ? 1.356 -4.933 11.159 1.00 76.56 186 ILE A O 1
ATOM 1457 N N . SER A 1 187 ? -0.626 -4.231 11.956 1.00 79.19 187 SER A N 1
ATOM 1458 C CA . SER A 1 187 ? -0.277 -2.847 12.273 1.00 79.19 187 SER A CA 1
ATOM 1459 C C . SER A 1 187 ? -0.300 -2.632 13.786 1.00 79.19 187 SER A C 1
ATOM 1461 O O . SER A 1 187 ? -1.091 -3.245 14.493 1.00 79.19 187 SER A O 1
ATOM 1463 N N . TYR A 1 188 ? 0.543 -1.732 14.288 1.00 82.31 188 TYR A N 1
ATOM 1464 C CA . TYR A 1 188 ? 0.578 -1.326 15.702 1.00 82.31 188 TYR A CA 1
ATOM 1465 C C . TYR A 1 188 ? 0.257 0.164 15.881 1.00 82.31 188 TYR A C 1
ATOM 1467 O O . TYR A 1 188 ? 0.326 0.702 16.985 1.00 82.31 188 TYR A O 1
ATOM 1475 N N . THR A 1 189 ? -0.080 0.852 14.788 1.00 82.00 189 THR A N 1
ATOM 1476 C CA . THR A 1 189 ? -0.321 2.293 14.792 1.00 82.00 189 THR A CA 1
ATOM 1477 C C . THR A 1 189 ? -1.640 2.627 15.482 1.00 82.00 189 THR A C 1
ATOM 1479 O O . THR A 1 189 ? -2.693 2.143 15.090 1.00 82.00 189 THR A O 1
ATOM 1482 N N . LEU A 1 190 ? -1.600 3.514 16.473 1.00 86.00 190 LEU A N 1
ATOM 1483 C CA . LEU A 1 190 ? -2.805 4.097 17.058 1.00 86.00 190 LEU A CA 1
ATOM 1484 C C . LEU A 1 190 ? -3.276 5.262 16.175 1.00 86.00 190 LEU A C 1
ATOM 1486 O O . LEU A 1 190 ? -2.762 6.377 16.286 1.00 86.00 190 LEU A O 1
ATOM 1490 N N . CYS A 1 191 ? -4.213 5.006 15.265 1.00 85.19 191 CYS A N 1
ATOM 1491 C CA . CYS A 1 191 ? -4.795 6.025 14.390 1.00 85.19 191 CYS A CA 1
ATOM 1492 C C . CYS A 1 191 ? -6.288 5.780 14.138 1.00 85.19 191 CYS A C 1
ATOM 1494 O O . CYS A 1 191 ? -6.757 4.654 14.241 1.00 85.19 191 CYS A O 1
ATOM 1496 N N . GLY A 1 192 ? -7.012 6.852 13.794 1.00 86.31 192 GLY A N 1
ATOM 1497 C CA . GLY A 1 192 ? -8.453 6.865 13.519 1.00 86.31 192 GLY A CA 1
ATOM 1498 C C . GLY A 1 192 ? -9.253 7.672 14.548 1.00 86.31 192 GLY A C 1
ATOM 1499 O O . GLY A 1 192 ? -8.689 8.254 15.476 1.00 86.31 192 GLY A O 1
ATOM 1500 N N . THR A 1 193 ? -10.569 7.761 14.351 1.00 90.75 193 THR A N 1
ATOM 1501 C CA . THR A 1 193 ? -11.474 8.475 15.266 1.00 90.75 193 THR A CA 1
ATOM 1502 C C . THR A 1 193 ? -11.797 7.576 16.463 1.00 90.75 193 THR A C 1
ATOM 1504 O O . THR A 1 193 ? -12.366 6.510 16.231 1.00 90.75 193 THR A O 1
ATOM 1507 N N . PRO A 1 194 ? -11.505 7.982 17.718 1.00 91.62 194 PRO A N 1
ATOM 1508 C CA . PRO A 1 194 ? -11.581 7.105 18.892 1.00 91.62 194 PRO A CA 1
ATOM 1509 C C . PRO A 1 194 ? -12.868 6.282 19.018 1.00 91.62 194 PRO A C 1
ATOM 1511 O O . PRO A 1 194 ? -12.792 5.087 19.273 1.00 91.62 194 PRO A O 1
ATOM 1514 N N . SER A 1 195 ? -14.037 6.877 18.755 1.00 90.38 195 SER A N 1
ATOM 1515 C CA . SER A 1 195 ? -15.336 6.195 18.870 1.00 90.38 195 SER A CA 1
ATOM 1516 C C . SER A 1 195 ? -15.538 5.004 17.926 1.00 90.38 195 SER A C 1
ATOM 1518 O O . SER A 1 195 ? -16.440 4.207 18.163 1.00 90.38 195 SER A O 1
ATOM 1520 N N . TYR A 1 196 ? -14.738 4.887 16.862 1.00 91.56 196 TYR A N 1
ATOM 1521 C CA . TYR A 1 196 ? -14.831 3.819 15.857 1.00 91.56 196 TYR A CA 1
ATOM 1522 C C . TYR A 1 196 ? -13.673 2.818 15.953 1.00 91.56 196 TYR A C 1
ATOM 1524 O O . TYR A 1 196 ? -13.593 1.908 15.131 1.00 91.56 196 TYR A O 1
ATOM 1532 N N . LEU A 1 197 ? -12.752 2.993 16.906 1.00 90.31 197 LEU A N 1
ATOM 1533 C CA . LEU A 1 197 ? -11.599 2.111 17.051 1.00 90.31 197 LEU A CA 1
ATOM 1534 C C . LEU A 1 197 ? -11.965 0.825 17.788 1.00 90.31 197 LEU A C 1
ATOM 1536 O O . LEU A 1 197 ? -12.699 0.835 18.774 1.00 90.31 197 LEU A O 1
ATOM 1540 N N . ALA A 1 198 ? -11.396 -0.283 17.321 1.00 88.88 198 ALA A N 1
ATOM 1541 C CA . ALA A 1 198 ? -11.530 -1.579 17.966 1.00 88.88 198 ALA A CA 1
ATOM 1542 C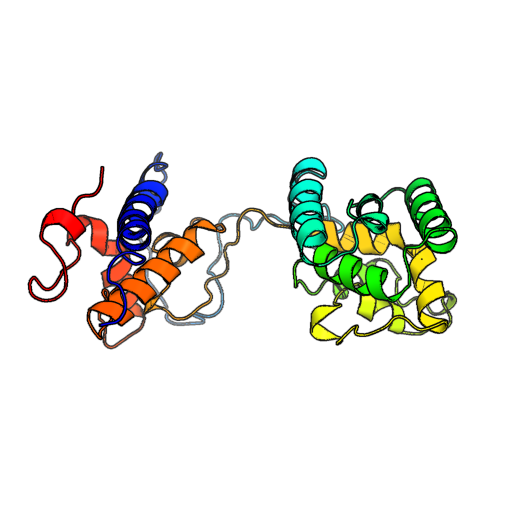 C . ALA A 1 198 ? -10.709 -1.638 19.275 1.00 88.88 198 ALA A C 1
ATOM 1544 O O . ALA A 1 198 ? -9.667 -0.976 19.376 1.00 88.88 198 ALA A O 1
ATOM 1545 N N . PRO A 1 199 ? -11.123 -2.434 20.279 1.00 88.38 199 PRO A N 1
ATOM 1546 C CA . PRO A 1 199 ? -10.429 -2.519 21.566 1.00 88.38 199 PRO A CA 1
ATOM 1547 C C . PRO A 1 199 ? -8.957 -2.949 21.434 1.00 88.38 199 PRO A C 1
ATOM 1549 O O . PRO A 1 199 ? -8.102 -2.450 22.168 1.00 88.38 199 PRO A O 1
ATOM 1552 N N . GLU A 1 200 ? -8.623 -3.818 20.477 1.00 82.81 200 GLU A N 1
ATOM 1553 C CA . GLU A 1 200 ? -7.252 -4.270 20.203 1.00 82.81 200 GLU A CA 1
ATOM 1554 C C . GLU A 1 200 ? -6.309 -3.140 19.748 1.00 82.81 200 GLU A C 1
ATOM 1556 O O . GLU A 1 200 ? -5.099 -3.209 19.996 1.00 82.81 200 GLU A O 1
ATOM 1561 N N . VAL A 1 201 ? -6.850 -2.071 19.145 1.00 87.25 201 VAL A N 1
ATOM 1562 C CA . VAL A 1 201 ? -6.081 -0.887 18.725 1.00 87.25 201 VAL A CA 1
ATOM 1563 C C . VAL A 1 201 ? -5.607 -0.103 19.952 1.00 87.25 201 VAL A C 1
ATOM 1565 O O . VAL A 1 201 ? -4.430 0.254 20.031 1.00 87.25 201 VAL A O 1
ATOM 1568 N N . PHE A 1 202 ? -6.483 0.096 20.945 1.00 86.94 202 PHE A N 1
ATOM 1569 C CA . PHE A 1 202 ? -6.140 0.748 22.219 1.00 86.94 202 PHE A CA 1
ATOM 1570 C C . PHE A 1 202 ? -5.198 -0.103 23.072 1.00 86.94 202 PHE A C 1
ATOM 1572 O O . PHE A 1 202 ? -4.245 0.407 23.658 1.00 86.94 202 PHE A O 1
ATOM 1579 N N . GLN A 1 203 ? -5.401 -1.424 23.070 1.00 82.75 203 GLN A N 1
ATOM 1580 C CA . GLN A 1 203 ? -4.546 -2.372 23.792 1.00 82.75 203 GLN A CA 1
ATOM 1581 C C . GLN A 1 203 ? -3.160 -2.553 23.154 1.00 82.75 203 GLN A C 1
ATOM 1583 O O . GLN A 1 203 ? -2.297 -3.195 23.751 1.00 82.75 203 GLN A O 1
ATOM 1588 N N . ARG A 1 204 ? -2.935 -2.004 21.950 1.00 76.19 204 ARG A N 1
ATOM 1589 C CA . ARG A 1 204 ? -1.658 -2.058 21.215 1.00 76.19 204 ARG A CA 1
ATOM 1590 C C . ARG A 1 204 ? -1.126 -3.479 20.995 1.00 76.19 204 ARG A C 1
ATOM 1592 O O . ARG A 1 204 ? 0.079 -3.675 20.864 1.00 76.19 204 ARG A O 1
ATOM 1599 N N . LYS A 1 205 ? -2.016 -4.469 20.899 1.00 73.31 205 LYS A N 1
ATOM 1600 C CA . LYS A 1 205 ? -1.657 -5.885 20.676 1.00 73.31 205 LYS A CA 1
ATOM 1601 C C . LYS A 1 205 ? -1.278 -6.203 19.225 1.00 73.31 205 LYS A C 1
ATOM 1603 O O . LYS A 1 205 ? -0.900 -7.327 18.915 1.00 73.31 205 LYS A O 1
ATOM 1608 N N . GLY A 1 206 ? -1.339 -5.202 18.351 1.00 78.44 206 GLY A N 1
ATOM 1609 C CA . GLY A 1 206 ? -1.326 -5.399 16.912 1.00 78.44 206 GLY A CA 1
ATOM 1610 C C . GLY A 1 206 ? -2.742 -5.648 16.403 1.00 78.44 206 GLY A C 1
ATOM 1611 O O . GLY A 1 206 ? -3.553 -6.280 17.073 1.00 78.44 206 GLY A O 1
ATOM 1612 N N . HIS A 1 207 ? -3.056 -5.109 15.234 1.00 80.81 207 HIS A N 1
ATOM 1613 C CA . HIS A 1 207 ? -4.366 -5.228 14.613 1.00 80.81 207 HIS A CA 1
ATOM 1614 C C . HIS A 1 207 ? -4.244 -5.431 13.103 1.00 80.81 207 HIS A C 1
ATOM 1616 O O . HIS A 1 207 ? -3.258 -5.027 12.483 1.00 80.81 207 HIS A O 1
ATOM 1622 N N . ASN A 1 208 ? -5.251 -6.063 12.510 1.00 82.38 208 ASN A N 1
ATOM 1623 C CA . ASN A 1 208 ? -5.341 -6.314 11.074 1.00 82.38 208 ASN A CA 1
ATOM 1624 C C . ASN A 1 208 ? -6.669 -5.751 10.533 1.00 82.38 208 ASN A C 1
ATOM 1626 O O . ASN A 1 208 ? -7.288 -4.902 11.166 1.00 82.38 208 ASN A O 1
ATOM 1630 N N . GLN A 1 209 ? -7.113 -6.216 9.365 1.00 80.56 209 GLN A N 1
ATOM 1631 C CA . GLN A 1 209 ? -8.358 -5.774 8.720 1.00 80.56 209 GLN A CA 1
ATOM 1632 C C . GLN A 1 209 ? -9.632 -6.036 9.559 1.00 80.56 209 GLN A C 1
ATOM 1634 O O . GLN A 1 209 ? -10.693 -5.513 9.231 1.00 80.56 209 GLN A O 1
ATOM 1639 N N . SER A 1 210 ? -9.563 -6.810 10.653 1.00 81.88 210 SER A N 1
ATOM 1640 C CA . SER A 1 210 ? -10.686 -7.024 11.581 1.00 81.88 210 SER A CA 1
ATOM 1641 C C . SER A 1 210 ? -11.232 -5.725 12.178 1.00 81.88 210 SER A C 1
ATOM 1643 O O . SER A 1 210 ? -12.434 -5.627 12.434 1.00 81.88 210 SER A O 1
ATOM 1645 N N . VAL A 1 211 ? -10.376 -4.714 12.362 1.00 85.75 211 VAL A N 1
ATOM 1646 C CA . VAL A 1 211 ? -10.763 -3.432 12.973 1.00 85.75 211 VAL A CA 1
ATOM 1647 C C . VAL A 1 211 ? -11.749 -2.651 12.112 1.00 85.75 211 VAL A C 1
ATOM 1649 O O . VAL A 1 211 ? -12.577 -1.918 12.653 1.00 85.75 211 VAL A O 1
ATOM 1652 N N . ASP A 1 212 ? -11.729 -2.865 10.793 1.00 86.44 212 ASP A N 1
ATOM 1653 C CA . ASP A 1 212 ? -12.665 -2.233 9.862 1.00 86.44 212 ASP A CA 1
ATOM 1654 C C . ASP A 1 212 ? -14.092 -2.757 10.073 1.00 86.44 212 ASP A C 1
ATOM 1656 O O . ASP A 1 212 ? -15.057 -1.998 9.965 1.00 86.44 212 ASP A O 1
ATOM 1660 N N . TRP A 1 213 ? -14.250 -4.031 10.453 1.00 84.50 213 TRP A N 1
ATOM 1661 C CA . TRP A 1 213 ? -15.556 -4.594 10.809 1.00 84.50 213 TRP A CA 1
ATOM 1662 C C . TRP A 1 213 ? -16.093 -4.016 12.120 1.00 84.50 213 TRP A C 1
ATOM 1664 O O . TRP A 1 213 ? -17.298 -3.786 12.235 1.00 84.50 213 TRP A O 1
ATOM 1674 N N . CYS A 1 214 ? -15.213 -3.724 13.084 1.00 87.50 214 CYS A N 1
ATOM 1675 C CA . CYS A 1 214 ? -15.595 -3.014 14.304 1.00 87.50 214 CYS A CA 1
ATOM 1676 C C . CYS A 1 214 ? -16.091 -1.596 13.977 1.00 87.50 214 CYS A C 1
ATOM 1678 O O . CYS A 1 214 ? -17.201 -1.226 14.367 1.00 87.50 214 CYS A O 1
ATOM 1680 N N . ALA A 1 215 ? -15.325 -0.846 13.178 1.00 89.12 215 ALA A N 1
ATOM 1681 C CA . ALA A 1 215 ? -15.690 0.502 12.747 1.00 89.12 215 ALA A CA 1
ATOM 1682 C C . ALA A 1 215 ? -17.007 0.527 11.949 1.00 89.12 215 ALA A C 1
ATOM 1684 O O . ALA A 1 215 ? -17.877 1.363 12.213 1.00 89.12 215 ALA A O 1
ATOM 1685 N N . LEU A 1 216 ? -17.195 -0.417 11.016 1.00 87.12 216 LEU A N 1
ATOM 1686 C CA . LEU A 1 216 ? -18.447 -0.581 10.272 1.00 87.12 216 LEU A CA 1
ATOM 1687 C C . LEU A 1 216 ? -19.619 -0.849 11.215 1.00 87.12 216 LEU A C 1
ATOM 1689 O O . LEU A 1 216 ? -20.710 -0.312 11.028 1.00 87.12 216 LEU A O 1
ATOM 1693 N N . GL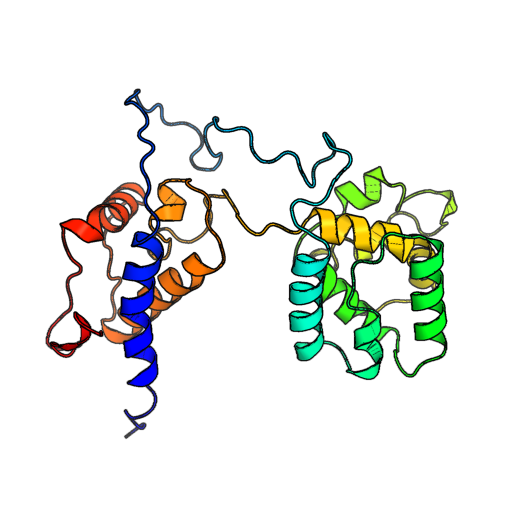Y A 1 217 ? -19.396 -1.663 12.241 1.00 84.94 217 GLY A N 1
ATOM 1694 C CA . GLY A 1 217 ? -20.410 -1.934 13.234 1.00 84.94 217 GLY A CA 1
ATOM 1695 C C . GLY A 1 217 ? -20.840 -0.685 14.002 1.00 84.94 217 GLY A C 1
ATOM 1696 O O . GLY A 1 217 ? -22.037 -0.409 14.107 1.00 84.94 217 GLY A O 1
ATOM 1697 N N . VAL A 1 218 ? -19.875 0.081 14.514 1.00 89.56 218 VAL A N 1
ATOM 1698 C CA . VAL A 1 218 ? -20.141 1.360 15.191 1.00 89.56 218 VAL A CA 1
ATOM 1699 C C . VAL A 1 218 ? -20.952 2.287 14.284 1.00 89.56 218 VAL A C 1
ATOM 1701 O O . VAL A 1 218 ? -21.956 2.846 14.726 1.00 89.56 218 VAL A O 1
ATOM 1704 N N . LEU A 1 219 ? -20.574 2.383 13.006 1.00 89.00 219 LEU A N 1
ATOM 1705 C CA . LEU A 1 219 ? -21.289 3.183 12.012 1.00 89.00 219 LEU A CA 1
ATOM 1706 C C . LEU A 1 219 ? -22.734 2.704 11.806 1.00 89.00 219 LEU A C 1
ATOM 1708 O O . LEU A 1 219 ? -23.651 3.519 11.768 1.00 89.00 219 LEU A O 1
ATOM 1712 N N . ILE A 1 220 ? -22.973 1.395 11.689 1.00 85.75 220 ILE A N 1
ATOM 1713 C CA . ILE A 1 220 ? -24.333 0.848 11.549 1.00 85.75 220 ILE A CA 1
ATOM 1714 C C . ILE A 1 220 ? -25.172 1.172 12.788 1.00 85.75 220 ILE A C 1
ATOM 1716 O O . ILE A 1 220 ? -26.325 1.589 12.652 1.00 85.75 220 ILE A O 1
ATOM 1720 N N . PHE A 1 221 ? -24.606 1.010 13.988 1.00 87.19 221 PHE A N 1
ATOM 1721 C CA . PHE A 1 221 ? -25.292 1.377 15.224 1.00 87.19 221 PHE A CA 1
ATOM 1722 C C . PHE A 1 221 ? -25.672 2.859 15.213 1.00 87.19 221 PHE A C 1
ATOM 1724 O O . PHE A 1 221 ? -26.830 3.183 15.468 1.00 87.19 221 PHE A O 1
ATOM 1731 N N . GLU A 1 222 ? -24.737 3.740 14.861 1.00 90.75 222 GLU A N 1
ATOM 1732 C CA . GLU A 1 222 ? -24.957 5.184 14.785 1.00 90.75 222 GLU A CA 1
ATOM 1733 C C . GLU A 1 222 ? -26.041 5.553 13.768 1.00 90.75 222 GLU A C 1
ATOM 1735 O O . GLU A 1 222 ? -26.951 6.318 14.086 1.00 90.75 222 GLU A O 1
ATOM 1740 N N . LEU A 1 223 ? -26.024 4.948 12.579 1.00 88.88 223 LEU A N 1
ATOM 1741 C CA . LEU A 1 223 ? -27.042 5.175 11.549 1.00 88.88 223 LEU A CA 1
ATOM 1742 C C . LEU A 1 223 ? -28.442 4.724 11.989 1.00 88.88 223 LEU A C 1
ATOM 1744 O O . LEU A 1 223 ? -29.437 5.329 11.590 1.00 88.88 223 LEU A O 1
ATOM 1748 N N . MET A 1 224 ? -28.538 3.666 12.798 1.00 84.50 224 MET A N 1
ATOM 1749 C CA . MET A 1 224 ? -29.819 3.149 13.288 1.00 84.50 224 MET A CA 1
ATOM 1750 C C . MET A 1 224 ? -30.322 3.898 14.527 1.00 84.50 224 MET A C 1
ATOM 1752 O O . MET A 1 224 ? -31.509 4.208 14.629 1.00 84.50 224 MET A O 1
ATOM 1756 N N . ALA A 1 225 ? -29.440 4.151 15.491 1.00 86.56 225 ALA A N 1
ATOM 1757 C CA . ALA A 1 225 ? -29.774 4.729 16.789 1.00 86.56 225 ALA A CA 1
ATOM 1758 C C . ALA A 1 225 ? -29.742 6.262 16.798 1.00 86.56 225 ALA A C 1
ATOM 1760 O O . ALA A 1 225 ? -30.327 6.866 17.697 1.00 86.56 225 ALA A O 1
ATOM 1761 N N . GLY A 1 226 ? -29.075 6.874 15.816 1.00 89.31 226 GLY A N 1
ATOM 1762 C CA . GLY A 1 226 ? -28.794 8.308 15.767 1.00 89.31 226 GLY A CA 1
ATOM 1763 C C . GLY A 1 226 ? -27.709 8.761 16.749 1.00 89.31 226 GLY A C 1
ATOM 1764 O O . GLY A 1 226 ? -27.553 9.961 16.950 1.00 89.31 226 GLY A O 1
ATOM 1765 N N . ASP A 1 227 ? -27.009 7.826 17.395 1.00 88.44 227 ASP A N 1
ATOM 1766 C CA . ASP A 1 227 ? -25.964 8.089 18.386 1.00 88.44 227 ASP A CA 1
ATOM 1767 C C . ASP A 1 227 ? -24.976 6.916 18.450 1.00 88.44 227 ASP A C 1
ATOM 1769 O O . ASP A 1 227 ? -25.322 5.790 18.085 1.00 88.44 227 ASP A O 1
ATOM 1773 N N . GLN A 1 228 ? -23.761 7.167 18.930 1.00 86.50 228 GLN A N 1
ATOM 1774 C CA . GLN A 1 228 ? -22.693 6.173 19.011 1.00 86.50 228 GLN A CA 1
ATOM 1775 C C . GLN A 1 228 ? -22.929 5.164 20.155 1.00 86.50 228 GLN A C 1
ATOM 1777 O O . GLN A 1 228 ? -23.497 5.510 21.197 1.00 86.50 228 GLN A O 1
ATOM 1782 N N . PRO A 1 229 ? -22.482 3.903 19.995 1.00 87.00 229 PRO A N 1
ATOM 1783 C CA . PRO A 1 229 ? -22.647 2.863 21.009 1.00 87.00 229 PRO A CA 1
ATOM 1784 C C . PRO A 1 229 ? -21.757 3.071 22.244 1.00 87.00 229 PRO A C 1
ATOM 1786 O O . PRO A 1 229 ? -22.129 2.658 23.343 1.00 87.00 229 PRO A O 1
ATOM 1789 N N . PHE A 1 230 ? -20.605 3.723 22.066 1.00 89.50 230 PHE A N 1
ATOM 1790 C CA . PHE A 1 230 ? -19.652 4.069 23.119 1.00 89.50 230 PHE A CA 1
ATOM 1791 C C . PHE A 1 230 ? -19.695 5.575 23.348 1.00 89.50 230 PHE A C 1
ATOM 1793 O O . PHE A 1 230 ? -19.646 6.351 22.394 1.00 89.50 230 PHE A O 1
ATOM 1800 N N . ARG A 1 231 ? -19.811 5.994 24.609 1.00 84.31 231 ARG A N 1
ATOM 1801 C CA . ARG A 1 231 ? -19.963 7.404 24.979 1.00 84.31 231 ARG A CA 1
ATOM 1802 C C . ARG A 1 231 ? -18.841 7.825 25.913 1.00 84.31 231 ARG A C 1
ATOM 1804 O O . ARG A 1 231 ? -18.509 7.101 26.843 1.00 84.31 231 ARG A O 1
ATOM 1811 N N . GLY A 1 232 ? -18.348 9.037 25.710 1.00 87.31 232 GLY A N 1
ATOM 1812 C CA . GLY A 1 232 ? -17.394 9.704 26.586 1.00 87.31 232 GLY A CA 1
ATOM 1813 C C . GLY A 1 232 ? -17.233 11.158 26.158 1.00 87.31 232 GLY A C 1
ATOM 1814 O O . GLY A 1 232 ? -17.467 11.506 24.999 1.00 87.31 232 GLY A O 1
ATOM 1815 N N . LYS A 1 233 ? -16.895 12.028 27.104 1.00 89.12 233 LYS A N 1
ATOM 1816 C CA . LYS A 1 233 ? -16.594 13.445 26.852 1.00 89.12 233 LYS A CA 1
ATOM 1817 C C . LYS A 1 233 ? -15.144 13.646 26.429 1.00 89.12 233 LYS A C 1
ATOM 1819 O O . LYS A 1 233 ? -14.835 14.667 25.816 1.00 89.12 233 LYS A O 1
ATOM 1824 N N . THR A 1 234 ? -14.274 12.694 26.757 1.00 91.44 234 THR A N 1
ATOM 1825 C CA . THR A 1 234 ? -12.864 12.691 26.367 1.00 91.44 234 THR A CA 1
ATOM 1826 C C . THR A 1 234 ? -12.507 11.393 25.631 1.00 91.44 234 THR A C 1
ATOM 1828 O O . THR A 1 234 ? -13.213 10.392 25.782 1.00 91.44 234 THR A O 1
ATOM 1831 N N . PRO A 1 235 ? -11.429 11.381 24.825 1.00 87.56 235 PRO A N 1
ATOM 1832 C CA . PRO A 1 235 ? -10.939 10.162 24.182 1.00 87.56 235 PRO A CA 1
ATOM 1833 C C . PRO A 1 235 ? -10.656 9.024 25.169 1.00 87.56 235 PRO A C 1
ATOM 1835 O O . PRO A 1 235 ? -10.911 7.871 24.841 1.00 87.56 235 PRO A O 1
ATOM 1838 N N . GLU A 1 236 ? -10.183 9.347 26.372 1.00 90.81 236 GLU A N 1
ATOM 1839 C CA . GLU A 1 236 ? -9.873 8.377 27.427 1.00 90.81 236 GLU A CA 1
ATOM 1840 C C . GLU A 1 236 ? -11.145 7.724 27.986 1.00 90.81 236 GLU A C 1
ATOM 1842 O O . GLU A 1 236 ? -11.185 6.511 28.170 1.00 90.81 236 GLU A O 1
ATOM 1847 N N . GLU A 1 237 ? -12.214 8.503 28.193 1.00 91.88 237 GLU A N 1
ATOM 1848 C CA . GLU A 1 237 ? -13.516 7.959 28.610 1.00 91.88 237 GLU A CA 1
ATOM 1849 C C . GLU A 1 237 ? -14.118 7.045 27.525 1.00 91.88 237 GLU A C 1
ATOM 1851 O O . GLU A 1 237 ? -14.734 6.022 27.830 1.00 91.88 237 GLU A O 1
ATOM 1856 N N . ILE A 1 238 ? -13.929 7.395 26.245 1.00 90.19 238 ILE A N 1
ATOM 1857 C CA . ILE A 1 238 ? -14.368 6.568 25.110 1.00 90.19 238 ILE A CA 1
ATOM 1858 C C . ILE A 1 238 ? -13.564 5.265 25.055 1.00 90.19 238 ILE A C 1
ATOM 1860 O O . ILE A 1 238 ? -14.154 4.195 24.911 1.00 90.19 238 ILE A O 1
ATOM 1864 N N . GLU A 1 239 ? -12.240 5.341 25.197 1.00 91.00 239 GLU A N 1
ATOM 1865 C CA . GLU A 1 239 ? -11.356 4.174 25.267 1.00 91.00 239 GLU A CA 1
ATOM 1866 C C . GLU A 1 239 ? -11.786 3.220 26.388 1.00 91.00 239 GLU A C 1
ATOM 1868 O O . GLU A 1 239 ? -11.986 2.031 26.137 1.00 91.00 239 GLU A O 1
ATOM 1873 N N . GLU A 1 240 ? -12.000 3.736 27.602 1.00 90.44 240 GLU A N 1
ATOM 1874 C CA . GLU A 1 240 ? -12.453 2.937 28.743 1.00 90.44 240 GLU A CA 1
ATOM 1875 C C . GLU A 1 240 ? -13.808 2.266 28.460 1.00 90.44 240 GLU A C 1
ATOM 1877 O O . GLU A 1 240 ? -13.994 1.076 28.738 1.00 90.44 240 GLU A O 1
ATOM 1882 N N . SER A 1 241 ? -14.743 2.999 27.845 1.00 86.62 241 SER A N 1
ATOM 1883 C CA . SER A 1 241 ? -16.047 2.465 27.438 1.00 86.62 241 SER A CA 1
ATOM 1884 C C . SER A 1 241 ? -15.918 1.321 26.425 1.00 86.62 241 SER A C 1
ATOM 1886 O O . SER A 1 241 ? -16.627 0.318 26.549 1.00 86.62 241 SER A O 1
ATOM 1888 N N . ILE A 1 242 ? -15.012 1.446 25.452 1.00 86.69 242 ILE A N 1
ATOM 1889 C CA . ILE A 1 242 ? -14.763 0.439 24.412 1.00 86.69 242 ILE A CA 1
ATOM 1890 C C . ILE A 1 242 ? -14.100 -0.803 25.009 1.00 86.69 242 ILE A C 1
ATOM 1892 O O . ILE A 1 242 ? -14.591 -1.919 24.812 1.00 86.69 242 ILE A O 1
ATOM 1896 N N . VAL A 1 243 ? -13.013 -0.626 25.763 1.00 87.06 243 VAL A N 1
ATOM 1897 C CA . VAL A 1 243 ? -12.224 -1.734 26.325 1.00 87.06 243 VAL A CA 1
ATOM 1898 C C . VAL A 1 243 ? -13.049 -2.556 27.319 1.00 87.06 243 VAL A C 1
ATOM 1900 O O . VAL A 1 243 ? -12.986 -3.786 27.288 1.00 87.06 243 VAL A O 1
ATOM 1903 N N . ASN A 1 244 ? -13.894 -1.908 28.125 1.00 84.56 244 ASN A N 1
ATOM 1904 C CA . ASN A 1 244 ? -14.727 -2.581 29.127 1.00 84.56 244 ASN A CA 1
ATOM 1905 C C . ASN A 1 244 ? -16.097 -3.036 28.588 1.00 84.56 244 ASN A C 1
ATOM 1907 O O . ASN A 1 244 ? -16.914 -3.585 29.331 1.00 84.56 244 ASN A O 1
ATOM 1911 N N . SER A 1 245 ? -16.380 -2.830 27.298 1.00 81.12 245 SER A N 1
ATOM 1912 C CA . SER A 1 245 ? -17.692 -3.124 26.701 1.00 81.12 245 SER A CA 1
ATOM 1913 C C . SER A 1 245 ? -18.101 -4.597 26.780 1.00 81.12 245 SER A C 1
ATOM 1915 O O . SER A 1 245 ? -19.293 -4.895 26.885 1.00 81.12 245 SER A O 1
ATOM 1917 N N . LYS A 1 246 ? -17.130 -5.522 26.788 1.00 74.56 246 LYS A N 1
ATOM 1918 C CA . LYS A 1 246 ? -17.368 -6.965 26.950 1.00 74.56 246 LYS A CA 1
ATOM 1919 C C . LYS A 1 246 ? -18.002 -7.294 28.306 1.00 74.56 246 LYS A C 1
ATOM 1921 O O . LYS A 1 246 ? -18.882 -8.146 28.369 1.00 74.56 246 LYS A O 1
AT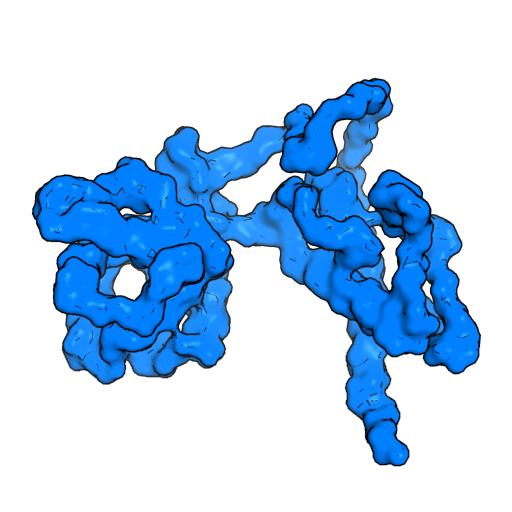OM 1926 N N . GLU A 1 247 ? -17.559 -6.626 29.369 1.00 76.19 247 GLU A N 1
ATOM 1927 C CA . GLU A 1 247 ? -18.026 -6.862 30.742 1.00 76.19 247 GLU A CA 1
ATOM 1928 C C . GLU A 1 247 ? -19.278 -6.039 31.061 1.00 76.19 247 GLU A C 1
ATOM 1930 O O . GLU A 1 247 ? -20.243 -6.559 31.622 1.00 76.19 247 GLU A O 1
ATOM 1935 N N . ASN A 1 248 ? -19.294 -4.771 30.643 1.00 76.62 248 ASN A N 1
ATOM 1936 C CA . ASN A 1 248 ? -20.393 -3.844 30.923 1.00 76.62 248 ASN A CA 1
ATOM 1937 C C . ASN A 1 248 ? -21.616 -4.061 30.017 1.00 76.62 248 ASN A C 1
ATOM 1939 O O . ASN A 1 248 ? -22.730 -3.658 30.361 1.00 76.62 248 ASN A O 1
ATOM 1943 N N . GLY A 1 249 ? -21.418 -4.717 28.872 1.00 73.75 249 GLY A N 1
ATOM 1944 C CA . GLY A 1 249 ? -22.436 -4.935 27.856 1.00 73.75 249 GLY A CA 1
ATOM 1945 C C . GLY A 1 249 ? -22.795 -3.663 27.082 1.00 73.75 249 GLY A C 1
ATOM 1946 O O . GLY A 1 249 ? -22.786 -2.546 27.598 1.00 73.75 249 GLY A O 1
ATOM 1947 N N . LEU A 1 250 ? -23.168 -3.832 25.813 1.00 80.06 250 LEU A N 1
ATOM 1948 C CA . LEU A 1 250 ? -23.616 -2.722 24.976 1.00 80.06 250 LEU A CA 1
ATOM 1949 C C . LEU A 1 250 ? -25.112 -2.431 25.187 1.00 80.06 250 LEU A C 1
ATOM 1951 O O . LEU A 1 250 ? -25.956 -3.339 25.204 1.00 80.06 250 LEU A O 1
ATOM 1955 N N . HIS A 1 251 ? -25.470 -1.152 25.306 1.00 83.81 251 HIS A N 1
ATOM 1956 C CA . HIS A 1 251 ? -26.865 -0.740 25.431 1.00 83.81 251 HIS A CA 1
ATOM 1957 C C . HIS A 1 251 ? -27.534 -0.579 24.056 1.00 83.81 251 HIS A C 1
ATOM 1959 O O . HIS A 1 251 ? -27.228 0.337 23.301 1.00 83.81 251 HIS A O 1
ATOM 1965 N N . PHE A 1 252 ? -28.533 -1.421 23.778 1.00 82.62 252 PHE A N 1
ATOM 1966 C CA . PHE A 1 252 ? -29.348 -1.368 22.562 1.00 82.62 252 PHE A CA 1
ATOM 1967 C C . PHE A 1 252 ? -30.758 -0.826 22.852 1.00 82.62 252 PHE A C 1
ATOM 1969 O O . PHE A 1 252 ? -31.543 -1.511 23.523 1.00 82.62 252 PHE A O 1
ATOM 1976 N N . PRO A 1 253 ? -31.129 0.362 22.338 1.00 82.81 253 PRO A N 1
ATOM 1977 C CA . PRO A 1 253 ? -32.479 0.900 22.485 1.00 82.81 253 PRO A CA 1
ATOM 1978 C C . PRO A 1 253 ? -33.552 -0.014 21.865 1.00 82.81 253 PRO A C 1
ATOM 1980 O O . PRO A 1 253 ? -33.564 -0.244 20.658 1.00 82.81 253 PRO A O 1
ATOM 1983 N N . ARG A 1 254 ? -34.519 -0.479 22.672 1.00 79.88 254 ARG A N 1
ATOM 1984 C CA . ARG A 1 254 ? -35.581 -1.422 22.237 1.00 79.88 254 ARG A CA 1
ATOM 1985 C C . ARG A 1 254 ? -36.505 -0.899 21.132 1.00 79.88 254 ARG A C 1
ATOM 1987 O O . ARG A 1 254 ? -37.160 -1.690 20.467 1.00 79.88 254 ARG A O 1
ATOM 1994 N N . ARG A 1 255 ? -36.618 0.424 20.977 1.00 81.75 255 ARG A N 1
ATOM 1995 C CA . ARG A 1 255 ? -37.430 1.040 19.911 1.00 81.75 255 ARG A CA 1
ATOM 1996 C C . ARG A 1 255 ? -36.746 0.962 18.547 1.00 81.75 255 ARG A C 1
ATOM 1998 O O . ARG A 1 255 ? -37.429 1.007 17.533 1.00 81.75 255 ARG A O 1
ATOM 2005 N N . THR A 1 256 ? -35.423 0.847 18.550 1.00 82.31 256 THR A N 1
ATOM 2006 C CA . THR A 1 256 ? -34.583 0.849 17.353 1.00 82.31 256 THR A CA 1
ATOM 2007 C C . THR A 1 256 ? -34.155 -0.565 16.980 1.00 82.31 256 THR A C 1
ATOM 2009 O O . THR A 1 256 ? -34.206 -0.946 15.815 1.00 82.31 256 THR A O 1
ATOM 2012 N N . PHE A 1 257 ? -33.760 -1.361 17.974 1.00 80.75 257 PHE A N 1
ATOM 2013 C CA . PHE A 1 257 ? -33.213 -2.694 17.770 1.00 80.75 257 PHE A CA 1
ATOM 2014 C C . PHE A 1 257 ? -34.172 -3.765 18.276 1.00 80.75 257 PHE A C 1
ATOM 2016 O O . PHE A 1 257 ? -34.722 -3.666 19.377 1.00 80.75 257 PHE A O 1
ATOM 2023 N N . SER A 1 258 ? -34.337 -4.823 17.480 1.00 78.88 258 SER A N 1
ATOM 2024 C CA . SER A 1 258 ? -35.080 -6.004 17.918 1.00 78.88 258 SER A CA 1
ATOM 2025 C C . SER A 1 258 ? -34.371 -6.682 19.104 1.00 78.88 258 SER A C 1
ATOM 2027 O O . SER A 1 258 ? -33.151 -6.563 19.239 1.00 78.88 258 SER A O 1
ATOM 2029 N N . PRO A 1 259 ? -35.082 -7.453 19.945 1.00 69.75 259 PRO A N 1
ATOM 2030 C CA . PRO A 1 259 ? -34.457 -8.220 21.027 1.00 69.75 259 PRO A CA 1
ATOM 2031 C C . PRO A 1 259 ? -33.355 -9.185 20.556 1.00 69.75 259 PRO A C 1
ATOM 2033 O O . PRO A 1 259 ? -32.416 -9.450 21.304 1.00 69.75 259 PRO A O 1
ATOM 2036 N N . ASN A 1 260 ? -33.437 -9.652 19.306 1.00 64.75 260 ASN A N 1
ATOM 2037 C CA . ASN A 1 260 ? -32.457 -10.550 18.693 1.00 64.75 260 ASN A CA 1
ATOM 2038 C C . ASN A 1 260 ? -31.206 -9.819 18.191 1.00 64.75 260 ASN A C 1
ATOM 2040 O O . ASN A 1 260 ? -30.209 -10.462 17.897 1.00 64.75 260 ASN A O 1
ATOM 2044 N N . ALA A 1 261 ? -31.207 -8.483 18.148 1.00 64.19 261 ALA A N 1
ATOM 2045 C CA . ALA A 1 261 ? -30.021 -7.713 17.771 1.00 64.19 261 ALA A CA 1
ATOM 2046 C C . ALA A 1 261 ? -28.839 -7.919 18.740 1.00 64.19 261 ALA A C 1
ATOM 2048 O O . ALA A 1 261 ? -27.709 -7.601 18.393 1.00 64.19 261 ALA A O 1
ATOM 2049 N N . LYS A 1 262 ? -29.098 -8.456 19.943 1.00 55.53 262 LYS A N 1
ATOM 2050 C CA . LYS A 1 262 ? -28.078 -8.809 20.944 1.00 55.53 262 LYS A CA 1
ATOM 2051 C C . LYS A 1 262 ? -27.488 -10.210 20.770 1.00 55.53 262 LYS A C 1
ATOM 2053 O O . LYS A 1 262 ? -26.446 -10.490 21.348 1.00 55.53 262 LYS A O 1
ATOM 2058 N N . TYR A 1 263 ? -28.167 -11.096 20.041 1.00 48.09 263 TYR A N 1
ATOM 2059 C CA . TYR A 1 263 ? -27.827 -12.514 19.965 1.00 48.09 263 TYR A CA 1
ATOM 2060 C C . TYR A 1 263 ? -28.047 -13.014 18.541 1.00 48.09 263 TYR A C 1
ATOM 2062 O O . TYR A 1 263 ? -29.167 -13.347 18.153 1.00 48.09 263 TYR A O 1
ATOM 2070 N N . VAL A 1 264 ? -26.962 -13.097 17.779 1.00 40.91 264 VAL A N 1
ATOM 2071 C CA . VAL A 1 264 ? -26.936 -13.785 16.490 1.00 40.91 264 VAL A CA 1
ATOM 2072 C C . VAL A 1 264 ? -25.891 -14.887 16.624 1.00 40.91 264 VAL A C 1
ATOM 2074 O O . VAL A 1 264 ? -24.724 -14.596 16.872 1.00 40.91 264 VAL A O 1
ATOM 2077 N N . LYS A 1 265 ? -26.369 -16.137 16.606 1.00 28.08 265 LYS A N 1
ATOM 2078 C CA . LYS A 1 265 ? -25.541 -17.350 16.610 1.00 28.08 265 LYS A CA 1
ATOM 2079 C C . LYS A 1 265 ? -24.828 -17.521 15.279 1.00 28.08 265 LYS A C 1
ATOM 2081 O O . LYS A 1 265 ? -25.470 -17.203 14.253 1.00 28.08 265 LYS A O 1
#

Sequence (265 aa):
MFNTIILLPLINFFVIFTHFSIAEQDDIQPNNGPSSLRDLRRAPQRTEEPKCGTADLSYQPCTSKTVANKLFLACCEQFVAPECHFLCQYETDHAAAKKLILQSLNSRCGLKSLSGVLYCASQNRNNQQCCQDLDLNSPQLLVGSRCLRMCDPGGSQLGRLTKDDATCLYNWNVIMYCHHSGIREISYTLCGTPSYLAPEVFQRKGHNQSVDWCALGVLIFELMAGDQPFRGKTPEEIEESIVNSKENGLHFPRRTFSPNAKYVK

InterPro domains:
  IPR000719 Protein kinase domain [PF00069] (188-245)
  IPR000719 Protein kinase domain [PS50011] (1-265)
  IPR000719 Protein kinase domain [SM00220] (86-264)
  IPR002602 Domain of unknown function DB [PF01682] (75-179)
  IPR011009 Protein kinase-like domain superfamily [SSF56112] (187-244)